Protein AF-A0A7Y5FP49-F1 (afdb_monomer)

Solvent-accessible surface area (backbone atoms only — not comparable to full-atom values): 16362 Å² total; per-residue (Å²): 106,71,67,55,53,49,50,52,46,54,56,52,54,76,75,42,74,72,62,66,66,75,66,52,62,40,54,29,42,50,53,21,33,50,24,49,75,72,71,44,61,53,47,77,60,59,35,96,74,67,43,74,39,62,73,29,69,24,38,32,63,70,40,46,72,26,66,79,73,58,36,48,57,50,41,34,54,51,34,54,50,52,50,43,55,53,34,30,76,75,59,32,65,72,53,25,52,51,50,50,52,58,52,64,66,32,69,66,45,45,50,33,62,75,64,36,39,55,58,62,28,51,34,44,48,34,52,50,26,47,50,52,36,65,70,44,55,88,87,54,55,68,68,60,54,51,51,31,25,50,51,29,10,30,40,39,26,23,42,80,74,45,54,60,69,48,50,60,52,65,70,34,50,94,65,49,60,90,31,43,66,47,55,50,50,12,50,52,49,19,50,51,55,52,47,52,55,31,72,73,39,63,87,55,38,41,73,59,57,47,46,64,55,61,70,36,90,72,31,62,58,57,52,51,40,51,49,49,40,50,51,50,51,62,74,49,51,88,62,72,44,77,53,49,52,30,47,49,55,29,51,41,45,55,49,47,52,50,51,54,42,52,50,40,58,73,72,34,71,91,85,63,75,61,78,69,75,66,74,66,62,54,58,37,49,58,48,36,61,48,34,59,51,53,54,58,51,58,70,73,76,110

pLDDT: mean 76.1, std 17.28, range [36.16, 98.06]

Mean predicted aligned error: 9.55 Å

Structure (mmCIF, N/CA/C/O backbone):
data_AF-A0A7Y5FP49-F1
#
_entry.id   AF-A0A7Y5FP49-F1
#
loop_
_atom_site.group_PDB
_atom_site.id
_atom_site.type_symbol
_atom_site.label_atom_id
_atom_site.label_alt_id
_atom_site.label_comp_id
_atom_site.label_asym_id
_atom_site.label_entity_id
_atom_site.label_seq_id
_atom_site.pdbx_PDB_ins_code
_atom_site.Cartn_x
_atom_site.Cartn_y
_atom_site.Cartn_z
_atom_site.occupancy
_atom_site.B_iso_or_equiv
_atom_site.auth_seq_id
_atom_site.auth_comp_id
_atom_site.auth_asym_id
_atom_site.auth_atom_id
_atom_site.pdbx_PDB_model_num
ATOM 1 N N . MET A 1 1 ? 0.197 29.917 -2.216 1.00 37.66 1 MET A N 1
ATOM 2 C CA . MET A 1 1 ? 0.668 28.538 -1.951 1.00 37.66 1 MET A CA 1
ATOM 3 C C . MET A 1 1 ? 0.545 27.649 -3.188 1.00 37.66 1 MET A C 1
ATOM 5 O O . MET A 1 1 ? 1.578 27.241 -3.687 1.00 37.66 1 MET A O 1
ATOM 9 N N . PHE A 1 2 ? -0.650 27.443 -3.761 1.00 36.16 2 PHE A N 1
ATOM 10 C CA . PHE A 1 2 ? -0.842 26.670 -5.008 1.00 36.16 2 PHE A CA 1
ATOM 11 C C . PHE A 1 2 ? 0.040 27.144 -6.182 1.00 36.16 2 PHE A C 1
ATOM 13 O O . PHE A 1 2 ? 0.713 26.336 -6.800 1.00 36.16 2 PHE A O 1
ATOM 20 N N . LEU A 1 3 ? 0.140 28.460 -6.410 1.00 39.19 3 LEU A N 1
ATOM 21 C CA . LEU A 1 3 ? 1.022 29.042 -7.439 1.00 39.19 3 LEU A CA 1
ATOM 22 C C . LEU A 1 3 ? 2.520 28.828 -7.177 1.00 39.19 3 LEU A C 1
ATOM 24 O O . LEU A 1 3 ? 3.284 28.720 -8.125 1.00 39.19 3 LEU A O 1
ATOM 28 N N . ILE A 1 4 ? 2.938 28.742 -5.910 1.00 45.25 4 ILE A N 1
ATOM 29 C CA . ILE A 1 4 ? 4.338 28.467 -5.547 1.00 45.25 4 ILE A CA 1
ATOM 30 C C . ILE A 1 4 ? 4.650 27.000 -5.845 1.00 45.25 4 ILE A C 1
ATOM 32 O O . ILE A 1 4 ? 5.676 26.711 -6.436 1.00 45.25 4 ILE A O 1
ATOM 36 N N . LEU A 1 5 ? 3.729 26.090 -5.521 1.00 43.94 5 LEU A N 1
ATOM 37 C CA . LEU A 1 5 ? 3.870 24.659 -5.801 1.00 43.94 5 LEU A CA 1
ATOM 38 C C . LEU A 1 5 ? 3.825 24.372 -7.310 1.00 43.94 5 LEU A C 1
ATOM 40 O O . LEU A 1 5 ? 4.630 23.586 -7.797 1.00 43.94 5 LEU A O 1
ATOM 44 N N . LEU A 1 6 ? 2.959 25.069 -8.057 1.00 44.12 6 LEU A N 1
ATOM 45 C CA . LEU A 1 6 ? 2.946 25.032 -9.522 1.00 44.12 6 LEU A CA 1
ATOM 46 C C . LEU A 1 6 ? 4.254 25.574 -10.110 1.00 44.12 6 LEU A C 1
ATOM 48 O O . LEU A 1 6 ? 4.820 24.950 -10.997 1.00 44.12 6 LEU A O 1
ATOM 52 N N . ALA A 1 7 ? 4.754 26.712 -9.618 1.00 48.31 7 ALA A N 1
ATOM 53 C CA . ALA A 1 7 ? 6.005 27.298 -10.096 1.00 48.31 7 ALA A CA 1
ATOM 54 C C . ALA A 1 7 ? 7.217 26.408 -9.777 1.00 48.31 7 ALA A C 1
ATOM 56 O O . ALA A 1 7 ? 8.089 26.246 -10.625 1.00 48.31 7 ALA A O 1
ATOM 57 N N . SER A 1 8 ? 7.247 25.772 -8.601 1.00 51.47 8 SER A N 1
ATOM 58 C CA . SER A 1 8 ? 8.257 24.768 -8.252 1.00 51.47 8 SER A CA 1
ATOM 59 C C . SER A 1 8 ? 8.174 23.538 -9.157 1.00 51.47 8 SER A C 1
ATOM 61 O O . SER A 1 8 ? 9.206 23.026 -9.571 1.00 51.47 8 SER A O 1
ATOM 63 N N . TYR A 1 9 ? 6.966 23.093 -9.511 1.00 51.06 9 TYR A N 1
ATOM 64 C CA . TYR A 1 9 ? 6.743 21.961 -10.412 1.00 51.06 9 TYR A CA 1
ATOM 65 C C . TYR A 1 9 ? 7.142 22.262 -11.867 1.00 51.06 9 TYR A C 1
ATOM 67 O O . TYR A 1 9 ? 7.874 21.491 -12.480 1.00 51.06 9 TYR A O 1
ATOM 75 N N . PHE A 1 10 ? 6.717 23.400 -12.423 1.00 53.84 10 PHE A N 1
ATOM 76 C CA . PHE A 1 10 ? 7.104 23.804 -13.778 1.00 53.84 10 PHE A CA 1
ATOM 77 C C . PHE A 1 10 ? 8.599 24.131 -13.873 1.00 53.84 10 PHE A C 1
ATOM 79 O O . PHE A 1 10 ? 9.236 23.774 -14.863 1.00 53.84 10 PHE A O 1
ATOM 86 N N . GLY A 1 11 ? 9.180 24.720 -12.821 1.00 57.97 11 GLY A N 1
ATOM 87 C CA . GLY A 1 11 ? 10.630 24.854 -12.680 1.00 57.97 11 GLY A CA 1
ATOM 88 C C . GLY A 1 11 ? 11.334 23.496 -12.738 1.00 57.97 11 GLY A C 1
ATOM 89 O O . GLY A 1 11 ? 12.266 23.332 -13.518 1.00 57.97 11 GLY A O 1
ATOM 90 N N . PHE A 1 12 ? 10.821 22.505 -12.001 1.00 50.72 12 PHE A N 1
ATOM 91 C CA . PHE A 1 12 ? 11.358 21.142 -11.946 1.00 50.72 12 PHE A CA 1
ATOM 92 C C . PHE A 1 12 ? 11.291 20.410 -13.300 1.00 50.72 12 PHE A C 1
ATOM 94 O O . PHE A 1 12 ? 12.304 19.898 -13.768 1.00 50.72 12 PHE A O 1
ATOM 101 N N . ASN A 1 13 ? 10.138 20.408 -13.978 1.00 48.50 13 ASN A N 1
ATOM 102 C CA . ASN A 1 13 ? 9.983 19.695 -15.254 1.00 48.50 13 ASN A CA 1
ATOM 103 C C . ASN A 1 13 ? 10.745 20.338 -16.417 1.00 48.50 13 ASN A C 1
ATOM 105 O O . ASN A 1 13 ? 11.225 19.631 -17.299 1.00 48.50 13 ASN A O 1
ATOM 109 N N . SER A 1 14 ? 10.878 21.667 -16.429 1.00 51.22 14 SER A N 1
ATOM 110 C CA . SER A 1 14 ? 11.610 22.361 -17.497 1.00 51.22 14 SER A CA 1
ATOM 111 C C . SER A 1 14 ? 13.113 22.059 -17.498 1.00 51.22 14 SER A C 1
ATOM 113 O O . SER A 1 14 ? 13.764 22.207 -18.530 1.00 51.22 14 SER A O 1
ATOM 115 N N . GLN A 1 15 ? 13.657 21.611 -16.362 1.00 50.91 15 GLN A N 1
ATOM 116 C CA . GLN A 1 15 ? 15.084 21.349 -16.200 1.00 50.91 15 GLN A CA 1
ATOM 117 C C . GLN A 1 15 ? 15.476 19.883 -16.450 1.00 50.91 15 GLN A C 1
ATOM 119 O O . GLN A 1 15 ? 16.647 19.630 -16.717 1.00 50.91 15 GLN A O 1
ATOM 124 N N . PHE A 1 16 ? 14.539 18.919 -16.422 1.00 50.41 16 PHE A N 1
ATOM 125 C CA . PHE A 1 16 ? 14.888 17.486 -16.467 1.00 50.41 16 PHE A CA 1
ATOM 126 C C . PHE A 1 16 ? 13.969 16.607 -17.341 1.00 50.41 16 PHE A C 1
ATOM 128 O O . PHE A 1 16 ? 13.363 15.657 -16.841 1.00 50.41 16 PHE A O 1
ATOM 135 N N . PRO A 1 17 ? 13.920 16.832 -18.667 1.00 51.16 17 PRO A N 1
ATOM 136 C CA . PRO A 1 17 ? 13.149 16.000 -19.601 1.00 51.16 17 PRO A CA 1
ATOM 137 C C . PRO A 1 17 ? 13.631 14.536 -19.693 1.00 51.16 17 PRO A C 1
ATOM 139 O O . PRO A 1 17 ? 12.894 13.667 -20.145 1.00 51.16 17 PRO A O 1
ATOM 142 N N . GLU A 1 18 ? 14.851 14.213 -19.247 1.00 49.62 18 GLU A N 1
ATOM 143 C CA . GLU A 1 18 ? 15.336 12.821 -19.187 1.00 49.62 18 GLU A CA 1
ATOM 144 C C . GLU A 1 18 ? 14.793 12.026 -17.990 1.00 49.62 18 GLU A C 1
ATOM 146 O O . GLU A 1 18 ? 14.827 10.794 -17.999 1.00 49.62 18 GLU A O 1
ATOM 151 N N . TYR A 1 19 ? 14.282 12.710 -16.961 1.00 52.81 19 TYR A N 1
ATOM 152 C CA . TYR A 1 19 ? 13.696 12.074 -15.778 1.00 52.81 19 TYR A CA 1
ATOM 153 C C . TYR A 1 19 ? 12.365 11.375 -16.106 1.00 52.81 19 TYR A C 1
ATOM 155 O O . TYR A 1 19 ? 12.022 10.368 -15.488 1.00 52.81 19 TYR A O 1
ATOM 163 N N . ASP A 1 20 ? 11.690 11.873 -17.145 1.00 52.88 20 ASP A N 1
ATOM 164 C CA . ASP A 1 20 ? 10.472 11.349 -17.772 1.00 52.88 20 ASP A CA 1
ATOM 165 C C . ASP A 1 20 ? 10.656 9.897 -18.266 1.00 52.88 20 ASP A C 1
ATOM 167 O O . ASP A 1 20 ? 9.792 9.044 -18.105 1.00 52.88 20 ASP A O 1
ATOM 171 N N . LYS A 1 21 ? 11.854 9.550 -18.763 1.00 49.78 21 LYS A N 1
ATOM 172 C CA . LYS A 1 21 ? 12.149 8.228 -19.350 1.00 49.78 21 LYS A CA 1
ATOM 173 C C . LYS A 1 21 ? 12.436 7.110 -18.340 1.00 49.78 21 LYS A C 1
ATOM 175 O O . LYS A 1 21 ? 12.682 5.981 -18.751 1.00 49.78 21 LYS A O 1
ATOM 180 N N . LYS A 1 22 ? 12.483 7.405 -17.036 1.00 60.03 22 LYS A N 1
ATOM 181 C CA . LYS A 1 22 ? 12.856 6.432 -15.984 1.00 60.03 22 LYS A CA 1
ATOM 182 C C . LYS A 1 22 ? 11.702 6.050 -15.058 1.00 60.03 22 LYS A C 1
ATOM 184 O O . LYS A 1 22 ? 11.932 5.348 -14.075 1.00 60.03 22 LYS A O 1
ATOM 189 N N . VAL A 1 23 ? 10.494 6.545 -15.315 1.00 67.00 23 VAL A N 1
ATOM 190 C CA . VAL A 1 23 ? 9.310 6.237 -14.509 1.00 67.00 23 VAL A CA 1
ATOM 191 C C . VAL A 1 23 ? 8.397 5.335 -15.316 1.00 67.00 23 VAL A C 1
ATOM 193 O O . VAL A 1 23 ? 7.686 5.803 -16.184 1.00 67.00 23 VAL A O 1
ATOM 196 N N . ASP A 1 24 ? 8.430 4.051 -15.007 1.00 82.12 24 ASP A N 1
ATOM 197 C CA . ASP A 1 24 ? 7.729 2.983 -15.728 1.00 82.12 24 ASP A CA 1
ATOM 198 C C . ASP A 1 24 ? 7.018 2.041 -14.744 1.00 82.12 24 ASP A C 1
ATOM 200 O O . ASP A 1 24 ? 6.968 0.822 -14.904 1.00 82.12 24 ASP A O 1
ATOM 204 N N . ARG A 1 25 ? 6.533 2.602 -13.632 1.00 86.50 25 ARG A N 1
ATOM 205 C CA . ARG A 1 25 ? 5.947 1.814 -12.534 1.00 86.50 25 ARG A CA 1
ATOM 206 C C . ARG A 1 25 ? 4.545 1.320 -12.863 1.00 86.50 25 ARG A C 1
ATOM 208 O O . ARG A 1 25 ? 4.174 0.238 -12.415 1.00 86.50 25 ARG A O 1
ATOM 215 N N . ASP A 1 26 ? 3.793 2.123 -13.596 1.00 91.19 26 ASP A N 1
ATOM 216 C CA . ASP A 1 26 ? 2.532 1.756 -14.224 1.00 91.19 26 ASP A CA 1
ATOM 217 C C . ASP A 1 26 ? 2.730 0.615 -15.217 1.00 91.19 26 ASP A C 1
ATOM 219 O O . ASP A 1 26 ? 2.129 -0.447 -15.048 1.00 91.19 26 ASP A O 1
ATOM 223 N N . GLU A 1 27 ? 3.673 0.772 -16.146 1.00 93.00 27 GLU A N 1
ATOM 224 C CA . GLU A 1 27 ? 4.036 -0.270 -17.101 1.00 93.00 27 GLU A CA 1
ATOM 225 C C . GLU A 1 27 ? 4.470 -1.551 -16.374 1.00 93.00 27 GLU A C 1
ATOM 227 O O . GLU A 1 27 ? 4.051 -2.651 -16.731 1.00 93.00 27 GLU A O 1
ATOM 232 N N . ALA A 1 28 ? 5.257 -1.435 -15.300 1.00 93.44 28 ALA A N 1
ATOM 233 C CA . ALA A 1 28 ? 5.677 -2.593 -14.524 1.00 93.44 28 ALA A CA 1
ATOM 234 C C . ALA A 1 28 ? 4.487 -3.375 -13.937 1.00 93.44 28 ALA A C 1
ATOM 236 O O . ALA A 1 28 ? 4.520 -4.607 -13.902 1.00 93.44 28 ALA A O 1
ATOM 237 N N . LEU A 1 29 ? 3.431 -2.695 -13.479 1.00 95.62 29 LEU A N 1
ATOM 238 C CA . LEU A 1 29 ? 2.212 -3.357 -13.007 1.00 95.62 29 LEU A CA 1
ATOM 239 C C . LEU A 1 29 ? 1.444 -4.021 -14.152 1.00 95.62 29 LEU A C 1
ATOM 241 O O . LEU A 1 29 ? 0.967 -5.144 -13.979 1.00 95.62 29 LEU A O 1
ATOM 245 N N . GLU A 1 30 ? 1.362 -3.373 -15.311 1.00 96.69 30 GLU A N 1
ATOM 246 C CA . GLU A 1 30 ? 0.700 -3.915 -16.501 1.00 96.69 30 GLU A CA 1
ATOM 247 C C . GLU A 1 30 ? 1.395 -5.163 -17.040 1.00 96.69 30 GLU A C 1
ATOM 249 O O . GLU A 1 30 ? 0.736 -6.181 -17.257 1.00 96.69 30 GLU A O 1
ATOM 254 N N . ILE A 1 31 ? 2.721 -5.124 -17.175 1.00 96.56 31 ILE A N 1
ATOM 255 C CA . ILE A 1 31 ? 3.536 -6.277 -17.570 1.00 96.56 31 ILE A CA 1
ATOM 256 C C . ILE A 1 31 ? 3.350 -7.420 -16.568 1.00 96.56 31 ILE A C 1
ATOM 258 O O . ILE A 1 31 ? 3.058 -8.550 -16.958 1.00 96.56 31 ILE A O 1
ATOM 262 N N . SER A 1 32 ? 3.453 -7.132 -15.266 1.00 96.12 32 SER A N 1
ATOM 263 C CA . SER A 1 32 ? 3.306 -8.153 -14.218 1.00 96.12 32 SER A CA 1
ATOM 264 C C . SER A 1 32 ? 1.927 -8.803 -14.222 1.00 96.12 32 SER A C 1
ATOM 266 O O . SER A 1 32 ? 1.810 -10.019 -14.063 1.00 96.12 32 SER A O 1
ATOM 268 N N . ALA A 1 33 ? 0.874 -7.998 -14.381 1.00 97.88 33 ALA A N 1
ATOM 269 C CA . ALA A 1 33 ? -0.497 -8.480 -14.452 1.00 97.88 33 ALA A CA 1
ATOM 270 C C . ALA A 1 33 ? -0.727 -9.300 -15.725 1.00 97.88 33 ALA A C 1
ATOM 272 O O . ALA A 1 33 ? -1.327 -10.371 -15.655 1.00 97.88 33 ALA A O 1
ATOM 273 N N . GLY A 1 34 ? -0.195 -8.849 -16.864 1.00 98.06 34 GLY A N 1
ATOM 274 C CA . GLY A 1 34 ? -0.218 -9.591 -18.121 1.00 98.06 34 GLY A CA 1
ATOM 275 C C . GLY A 1 34 ? 0.459 -10.958 -18.000 1.00 98.06 34 GLY A C 1
ATOM 276 O O . GLY A 1 34 ? -0.137 -11.965 -18.380 1.00 98.06 34 GLY A O 1
ATOM 277 N N . ASN A 1 35 ? 1.651 -11.008 -17.400 1.00 97.25 35 ASN A N 1
ATOM 278 C CA . ASN A 1 35 ? 2.362 -12.254 -17.104 1.00 97.25 35 ASN A CA 1
ATOM 279 C C . ASN A 1 35 ? 1.522 -13.177 -16.214 1.00 97.25 35 ASN A C 1
ATOM 281 O O . ASN A 1 35 ? 1.301 -14.337 -16.559 1.00 97.25 35 ASN A O 1
ATOM 285 N N . LEU A 1 36 ? 0.970 -12.647 -15.117 1.00 96.94 36 LEU A N 1
ATOM 286 C CA . LEU A 1 36 ? 0.124 -13.418 -14.206 1.00 96.94 36 LEU A CA 1
ATOM 287 C C . LEU A 1 36 ? -1.091 -14.033 -14.921 1.00 96.94 36 LEU A C 1
ATOM 289 O O . LEU A 1 36 ? -1.419 -15.194 -14.686 1.00 96.94 36 LEU A O 1
ATOM 293 N N . LEU A 1 37 ? -1.745 -13.276 -15.807 1.00 98.00 37 LEU A N 1
ATOM 294 C CA . LEU A 1 37 ? -2.908 -13.732 -16.577 1.00 98.00 37 LEU A CA 1
ATOM 295 C C . LEU A 1 37 ? -2.559 -14.792 -17.630 1.00 98.00 37 LEU A C 1
ATOM 297 O O . LEU A 1 37 ? -3.399 -15.636 -17.938 1.00 98.00 37 LEU A O 1
ATOM 301 N N . ARG A 1 38 ? -1.334 -14.773 -18.166 1.00 97.94 38 ARG A N 1
ATOM 302 C CA . ARG A 1 38 ? -0.817 -15.812 -19.071 1.00 97.94 38 ARG A CA 1
ATOM 303 C C . ARG A 1 38 ? -0.335 -17.069 -18.343 1.00 97.94 38 ARG A C 1
ATOM 305 O O . ARG A 1 38 ? -0.105 -18.088 -18.988 1.00 97.94 38 ARG A O 1
ATOM 312 N N . GLY A 1 39 ? -0.224 -17.019 -17.014 1.00 95.81 39 GLY A N 1
ATOM 313 C CA . GLY A 1 39 ? 0.392 -18.078 -16.214 1.00 95.81 39 GLY A CA 1
ATOM 314 C C . GLY A 1 39 ? 1.924 -18.041 -16.234 1.00 95.81 39 GLY A C 1
ATOM 315 O O . GLY A 1 39 ? 2.558 -18.996 -15.788 1.00 95.81 39 GLY A O 1
ATOM 316 N N . ASP A 1 40 ? 2.506 -16.947 -16.727 1.00 96.00 40 ASP A N 1
ATOM 317 C CA . ASP A 1 40 ? 3.941 -16.694 -16.710 1.00 96.00 40 ASP A CA 1
ATOM 318 C C . ASP A 1 40 ? 4.377 -16.152 -15.339 1.00 96.00 40 ASP A C 1
ATOM 320 O O . ASP A 1 40 ? 3.577 -15.672 -14.526 1.00 96.00 40 ASP A O 1
ATOM 324 N N . PHE A 1 41 ? 5.683 -16.192 -15.069 1.00 94.75 41 PHE A N 1
ATOM 325 C CA . PHE A 1 41 ? 6.226 -15.587 -13.858 1.00 94.75 41 PHE A CA 1
ATOM 326 C C . PHE A 1 41 ? 6.066 -14.064 -13.898 1.00 94.75 41 PHE A C 1
ATOM 328 O O . PHE A 1 41 ? 6.444 -13.419 -14.873 1.00 94.75 41 PHE A O 1
ATOM 335 N N . ILE A 1 42 ? 5.563 -13.463 -12.816 1.00 94.88 42 ILE A N 1
ATOM 336 C CA . ILE A 1 42 ? 5.231 -12.026 -12.790 1.00 94.88 42 ILE A CA 1
ATOM 337 C C . ILE A 1 42 ? 6.439 -11.105 -13.041 1.00 94.88 42 ILE A C 1
ATOM 339 O O . ILE A 1 42 ? 6.252 -9.975 -13.476 1.00 94.88 42 ILE A O 1
ATOM 343 N N . TYR A 1 43 ? 7.664 -11.598 -12.830 1.00 93.19 43 TYR A N 1
ATOM 344 C CA . TYR A 1 43 ? 8.918 -10.868 -13.062 1.00 93.19 43 TYR A CA 1
ATOM 345 C C . TYR A 1 43 ? 9.669 -11.320 -14.332 1.00 93.19 43 TYR A C 1
ATOM 347 O O . TYR A 1 43 ? 10.859 -11.050 -14.454 1.00 93.19 43 TYR A O 1
ATOM 355 N N . ALA A 1 44 ? 9.017 -12.037 -15.256 1.00 92.19 44 ALA A N 1
ATOM 356 C CA . ALA A 1 44 ? 9.674 -12.613 -16.438 1.00 92.19 44 ALA A CA 1
ATOM 357 C C . ALA A 1 44 ? 10.182 -11.571 -17.452 1.00 92.19 44 ALA A C 1
ATOM 359 O O . ALA A 1 44 ? 11.108 -11.841 -18.216 1.00 92.19 44 ALA A O 1
ATOM 360 N N . GLU A 1 45 ? 9.575 -10.388 -17.472 1.00 92.75 45 GLU A N 1
ATOM 361 C CA . GLU A 1 45 ? 9.852 -9.334 -18.445 1.00 92.75 45 GLU A CA 1
ATOM 362 C C . GLU A 1 45 ? 10.434 -8.086 -17.764 1.00 92.75 45 GLU A C 1
ATOM 364 O O . GLU A 1 45 ? 10.469 -7.969 -16.538 1.00 92.75 45 GLU A O 1
ATOM 369 N N . LYS A 1 46 ? 10.914 -7.146 -18.578 1.00 90.88 46 LYS A N 1
ATOM 370 C CA . LYS A 1 46 ? 11.377 -5.822 -18.149 1.00 90.88 46 LYS A CA 1
ATOM 371 C C . LYS A 1 46 ? 10.502 -4.759 -18.795 1.00 90.88 46 LYS A C 1
ATOM 373 O O . LYS A 1 46 ? 9.906 -5.004 -19.838 1.00 90.88 46 LYS A O 1
ATOM 378 N N . THR A 1 47 ? 10.473 -3.584 -18.191 1.00 91.19 47 THR A N 1
ATOM 379 C CA . THR A 1 47 ? 9.804 -2.408 -18.755 1.00 91.19 47 THR A CA 1
ATOM 380 C C . THR A 1 47 ? 10.488 -1.933 -20.041 1.00 91.19 47 THR A C 1
ATOM 382 O O . THR A 1 47 ? 11.617 -2.337 -20.347 1.00 91.19 47 THR A O 1
ATOM 385 N N . GLN A 1 48 ? 9.856 -1.017 -20.778 1.00 88.00 48 GLN A N 1
ATOM 386 C CA . GLN A 1 48 ? 10.439 -0.398 -21.974 1.00 88.00 48 GLN A CA 1
ATOM 387 C C . GLN A 1 48 ? 11.756 0.328 -21.693 1.00 88.00 48 GLN A C 1
ATOM 389 O O . GLN A 1 48 ? 12.651 0.340 -22.540 1.00 88.00 48 GLN A O 1
ATOM 394 N N . ALA A 1 49 ? 11.916 0.893 -20.494 1.00 83.81 49 ALA A N 1
ATOM 395 C CA . ALA A 1 49 ? 13.170 1.516 -20.073 1.00 83.81 49 ALA A CA 1
ATOM 396 C C . ALA A 1 49 ? 14.252 0.491 -19.672 1.00 83.81 49 ALA A C 1
ATOM 398 O O . ALA A 1 49 ? 15.349 0.870 -19.257 1.00 83.81 49 ALA A O 1
ATOM 399 N N . GLY A 1 50 ? 13.964 -0.810 -19.785 1.00 85.62 50 GLY A N 1
ATOM 400 C CA . GLY A 1 50 ? 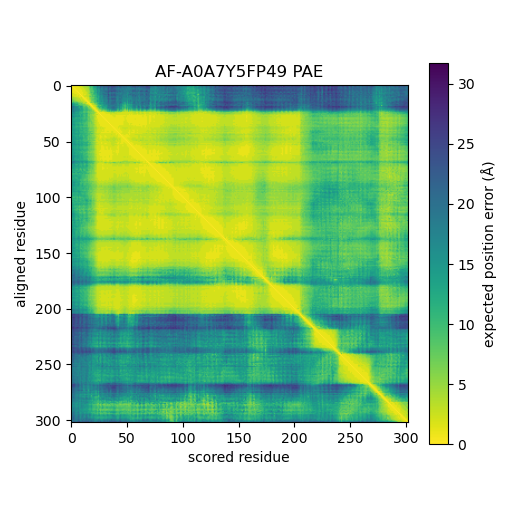14.851 -1.898 -19.385 1.00 85.62 50 GLY A CA 1
ATOM 401 C C . GLY A 1 50 ? 14.951 -2.073 -17.871 1.00 85.62 50 GLY A C 1
ATOM 402 O O . GLY A 1 50 ? 15.844 -2.790 -17.402 1.00 85.62 50 GLY A O 1
ATOM 403 N N . ASN A 1 51 ? 14.062 -1.434 -17.103 1.00 83.94 51 ASN A N 1
ATOM 404 C CA . ASN A 1 51 ? 14.050 -1.564 -15.658 1.00 83.94 51 ASN A CA 1
ATOM 405 C C . ASN A 1 51 ? 13.405 -2.890 -15.244 1.00 83.94 51 ASN A C 1
ATOM 407 O O . ASN A 1 51 ? 12.507 -3.417 -15.910 1.00 83.94 51 ASN A O 1
ATOM 411 N N . PRO A 1 52 ? 13.866 -3.455 -14.123 1.00 85.88 52 PRO A N 1
ATOM 412 C CA . PRO A 1 52 ? 13.224 -4.614 -13.545 1.00 85.88 52 PRO A CA 1
ATOM 413 C C . PRO A 1 52 ? 11.845 -4.284 -12.981 1.00 85.88 52 PRO A C 1
ATOM 415 O O . PRO A 1 52 ? 11.599 -3.198 -12.456 1.00 85.88 52 PRO A O 1
ATOM 418 N N . ILE A 1 53 ? 10.980 -5.290 -12.982 1.00 90.06 53 ILE A N 1
ATOM 419 C CA . ILE A 1 53 ? 9.701 -5.247 -12.286 1.00 90.06 53 ILE A CA 1
ATOM 420 C C . ILE A 1 53 ? 9.952 -5.250 -10.769 1.00 90.06 53 ILE A C 1
ATOM 422 O O . ILE A 1 53 ? 10.543 -6.174 -10.212 1.00 90.06 53 ILE A O 1
ATOM 426 N N . THR A 1 54 ? 9.506 -4.192 -10.090 1.00 87.12 54 THR A N 1
ATOM 427 C CA . THR A 1 54 ? 9.696 -3.988 -8.639 1.00 87.12 54 THR A CA 1
ATOM 428 C C . THR A 1 54 ? 8.456 -4.161 -7.749 1.00 87.12 54 THR A C 1
ATOM 430 O O . THR A 1 54 ? 8.652 -4.366 -6.545 1.00 87.12 54 THR A O 1
ATOM 433 N N . PRO A 1 55 ? 7.197 -4.052 -8.230 1.00 92.00 55 PRO A N 1
ATOM 434 C CA . PRO A 1 55 ? 6.033 -4.318 -7.388 1.00 92.00 55 PRO A CA 1
ATOM 435 C C . PRO A 1 55 ? 6.051 -5.741 -6.808 1.00 92.00 55 PRO A C 1
ATOM 437 O O . PRO A 1 55 ? 6.407 -6.707 -7.483 1.00 92.00 55 PRO A O 1
ATOM 440 N N . LEU A 1 56 ? 5.678 -5.884 -5.536 1.00 93.81 56 LEU A N 1
ATOM 441 C CA . LEU A 1 56 ? 5.514 -7.205 -4.924 1.00 93.81 56 LEU A CA 1
ATOM 442 C C . LEU A 1 56 ? 4.178 -7.846 -5.363 1.00 93.81 56 LEU A C 1
ATOM 444 O O . LEU A 1 56 ? 3.290 -7.125 -5.833 1.00 93.81 56 LEU A O 1
ATOM 448 N N . PRO A 1 57 ? 3.994 -9.175 -5.203 1.00 96.19 57 PRO A N 1
ATOM 449 C CA . PRO A 1 57 ? 2.845 -9.890 -5.770 1.00 96.19 57 PRO A CA 1
ATOM 450 C C . PRO A 1 57 ? 1.480 -9.322 -5.362 1.00 96.19 57 PRO A C 1
ATOM 452 O O . PRO A 1 57 ? 0.538 -9.333 -6.149 1.00 96.19 57 PRO A O 1
ATOM 455 N N . GLY A 1 58 ? 1.366 -8.778 -4.150 1.00 96.81 58 GLY A N 1
ATOM 456 C CA . GLY A 1 58 ? 0.135 -8.160 -3.674 1.00 96.81 58 GLY A CA 1
ATOM 457 C C . GLY A 1 58 ? -0.287 -6.934 -4.477 1.00 96.81 58 GLY A C 1
ATOM 458 O O . GLY A 1 58 ? -1.479 -6.766 -4.716 1.00 96.81 58 GLY A O 1
ATOM 459 N N . ALA A 1 59 ? 0.664 -6.122 -4.954 1.00 96.62 59 ALA A N 1
ATOM 460 C CA . ALA A 1 59 ? 0.364 -4.978 -5.818 1.00 96.62 59 ALA A CA 1
ATOM 461 C C . ALA A 1 59 ? -0.251 -5.451 -7.138 1.00 96.62 59 ALA A C 1
ATOM 463 O O . ALA A 1 59 ? -1.271 -4.927 -7.571 1.00 96.62 59 ALA A O 1
ATOM 464 N N . VAL A 1 60 ? 0.343 -6.491 -7.732 1.00 97.31 60 VAL A N 1
ATOM 465 C CA . VAL A 1 60 ? -0.103 -7.080 -9.001 1.00 97.31 60 VAL A CA 1
ATOM 466 C C . VAL A 1 60 ? -1.522 -7.631 -8.864 1.00 97.31 60 VAL A C 1
ATOM 468 O O . VAL A 1 60 ? -2.381 -7.333 -9.686 1.00 97.31 60 VAL A O 1
ATOM 471 N N . ILE A 1 61 ? -1.801 -8.372 -7.785 1.00 97.81 61 ILE A N 1
ATOM 472 C CA . ILE A 1 61 ? -3.130 -8.946 -7.528 1.00 97.81 61 ILE A CA 1
ATOM 473 C C . ILE A 1 61 ? -4.179 -7.850 -7.293 1.00 97.81 61 ILE A C 1
ATOM 475 O O . ILE A 1 61 ? -5.284 -7.946 -7.823 1.00 97.81 61 ILE A O 1
ATOM 479 N N . ILE A 1 62 ? -3.852 -6.805 -6.524 1.00 97.94 62 ILE A N 1
ATOM 480 C CA . ILE A 1 62 ? -4.752 -5.658 -6.305 1.00 97.94 62 ILE A CA 1
ATOM 481 C C . ILE A 1 62 ? -5.000 -4.896 -7.614 1.00 97.94 62 ILE A C 1
ATOM 483 O O . ILE A 1 62 ? -6.100 -4.386 -7.827 1.00 97.94 62 ILE A O 1
ATOM 487 N N . PHE A 1 63 ? -4.000 -4.842 -8.494 1.00 98.06 63 PHE A N 1
ATOM 488 C CA . PHE A 1 63 ? -4.069 -4.162 -9.779 1.00 98.06 63 PHE A CA 1
ATOM 489 C C . PHE A 1 63 ? -4.877 -4.921 -10.845 1.00 98.06 63 PHE A C 1
ATOM 491 O O . PHE A 1 63 ? -5.454 -4.283 -11.721 1.00 98.06 63 PHE A O 1
ATOM 498 N N . LEU A 1 64 ? -4.993 -6.254 -10.762 1.00 97.88 64 LEU A N 1
ATOM 499 C CA . LEU A 1 64 ? -5.713 -7.087 -11.742 1.00 97.88 64 LEU A CA 1
ATOM 500 C C . LEU A 1 64 ? -7.084 -6.552 -12.203 1.00 97.88 64 LEU A C 1
ATOM 502 O O . LEU A 1 64 ? -7.313 -6.529 -13.410 1.00 97.88 64 LEU A O 1
ATOM 506 N N . PRO A 1 65 ? -8.019 -6.123 -11.331 1.00 97.44 65 PRO A N 1
ATOM 507 C CA . PRO A 1 65 ? -9.281 -5.553 -11.806 1.00 97.44 65 PRO A CA 1
ATOM 508 C C . PRO A 1 65 ? -9.081 -4.284 -12.647 1.00 97.44 65 PRO A C 1
ATOM 510 O O . PRO A 1 65 ? -9.820 -4.063 -13.602 1.00 97.44 65 PRO A O 1
ATOM 513 N N . PHE A 1 66 ? -8.068 -3.478 -12.330 1.00 97.50 66 PHE A N 1
ATOM 514 C CA . PHE A 1 66 ? -7.784 -2.212 -13.003 1.00 97.50 66 PHE A CA 1
ATOM 515 C C . PHE A 1 66 ? -7.054 -2.389 -14.331 1.00 97.50 66 PHE A C 1
ATOM 517 O O . PHE A 1 66 ? -7.267 -1.586 -15.240 1.00 97.50 66 PHE A O 1
ATOM 524 N N . TYR A 1 67 ? -6.297 -3.478 -14.485 1.00 97.50 67 TYR A N 1
ATOM 525 C CA . TYR A 1 67 ? -5.712 -3.887 -15.763 1.00 97.50 67 TYR A CA 1
ATOM 526 C C . TYR A 1 67 ? -6.756 -3.917 -16.894 1.00 97.50 67 TYR A C 1
ATOM 528 O O . TYR A 1 67 ? -6.475 -3.506 -18.014 1.00 97.50 67 TYR A O 1
ATOM 536 N N . PHE A 1 68 ? -7.997 -4.321 -16.594 1.00 97.00 68 PHE A N 1
ATOM 537 C CA . PHE A 1 68 ? -9.078 -4.386 -17.584 1.00 97.00 68 PHE A CA 1
ATOM 538 C C . PHE A 1 68 ? -9.877 -3.087 -17.749 1.00 97.00 68 PHE A C 1
ATOM 540 O O . PHE A 1 68 ? -10.578 -2.933 -18.746 1.00 97.00 68 PHE A O 1
ATOM 547 N N . THR A 1 69 ? -9.838 -2.174 -16.774 1.00 94.38 69 THR A N 1
ATOM 548 C CA . THR A 1 69 ? -10.768 -1.029 -16.714 1.00 94.38 69 THR A CA 1
ATOM 549 C C . THR A 1 69 ? -10.120 0.330 -16.957 1.00 94.38 69 THR A C 1
ATOM 551 O O . THR A 1 69 ? -10.842 1.322 -17.011 1.00 94.38 69 THR A O 1
ATOM 554 N N . GLY A 1 70 ? -8.792 0.403 -17.078 1.00 88.94 70 GLY A N 1
ATOM 555 C CA . GLY A 1 70 ? -8.082 1.652 -17.387 1.00 88.94 70 GLY A CA 1
ATOM 556 C C . GLY A 1 70 ? -6.800 1.898 -16.591 1.00 88.94 70 GLY A C 1
ATOM 557 O O . GLY A 1 70 ? -6.460 3.051 -16.340 1.00 88.94 70 GLY A O 1
ATOM 558 N N . GLY A 1 71 ? -6.118 0.838 -16.157 1.00 94.12 71 GLY A N 1
ATOM 559 C CA . GLY A 1 71 ? -4.762 0.917 -15.625 1.00 94.12 71 GLY A CA 1
ATOM 560 C C . GLY A 1 71 ? -4.645 1.653 -14.289 1.00 94.12 71 GLY A C 1
ATOM 561 O O . GLY A 1 71 ? -5.568 1.679 -13.462 1.00 94.12 71 GLY A O 1
ATOM 562 N N . VAL A 1 72 ? -3.460 2.215 -14.037 1.00 93.44 72 VAL A N 1
ATOM 563 C CA . VAL A 1 72 ? -3.099 2.778 -12.725 1.00 93.44 72 VAL A CA 1
ATOM 564 C C . VAL A 1 72 ? -3.879 4.049 -12.407 1.00 93.44 72 VAL A C 1
ATOM 566 O O . VAL A 1 72 ? -4.242 4.267 -11.248 1.00 93.44 72 VAL A O 1
ATOM 569 N N . LEU A 1 73 ? -4.235 4.849 -13.413 1.00 91.19 73 LEU A N 1
ATOM 570 C CA . LEU A 1 73 ? -5.061 6.038 -13.217 1.00 91.19 73 LEU A CA 1
ATOM 571 C C . LEU A 1 73 ? -6.418 5.696 -12.580 1.00 91.19 73 LEU A C 1
ATOM 573 O O . LEU A 1 73 ? -6.824 6.322 -11.596 1.00 91.19 73 LEU A O 1
ATOM 577 N N . VAL A 1 74 ? -7.110 4.670 -13.092 1.00 95.25 74 VAL A N 1
ATOM 578 C CA . VAL A 1 74 ? -8.402 4.231 -12.534 1.00 95.25 74 VAL A CA 1
ATOM 579 C C . VAL A 1 74 ? -8.223 3.644 -11.132 1.00 95.25 74 VAL A C 1
ATOM 581 O O . VAL A 1 74 ? -9.046 3.913 -10.249 1.00 95.25 74 VAL A O 1
ATOM 584 N N . MET A 1 75 ? -7.129 2.916 -10.885 1.00 96.12 75 MET A N 1
ATOM 585 C CA . MET A 1 75 ? -6.776 2.423 -9.550 1.00 96.12 75 MET A CA 1
ATOM 586 C C . MET A 1 75 ? -6.605 3.577 -8.547 1.00 96.12 75 MET A C 1
ATOM 588 O O . MET A 1 75 ? -7.227 3.571 -7.480 1.00 96.12 75 MET A O 1
ATOM 592 N N . ASN A 1 76 ? -5.822 4.600 -8.898 1.00 93.81 76 ASN A N 1
ATOM 593 C CA . ASN A 1 76 ? -5.586 5.778 -8.062 1.00 93.81 76 ASN A CA 1
ATOM 594 C C . ASN A 1 76 ? -6.885 6.540 -7.766 1.00 93.81 76 ASN A C 1
ATOM 596 O O . ASN A 1 76 ? -7.166 6.834 -6.602 1.00 93.81 76 ASN A O 1
ATOM 600 N N . CYS A 1 77 ? -7.713 6.801 -8.784 1.00 94.38 77 CYS A N 1
ATOM 601 C CA . CYS A 1 77 ? -9.031 7.421 -8.616 1.00 94.38 77 CYS A CA 1
ATOM 602 C C . CYS A 1 77 ? -9.921 6.623 -7.652 1.00 94.38 77 CYS A C 1
ATOM 604 O O . CYS A 1 77 ? -10.554 7.196 -6.763 1.00 94.38 77 CYS A O 1
ATOM 606 N N . THR A 1 78 ? -9.945 5.298 -7.809 1.00 96.44 78 THR A N 1
ATOM 607 C CA . THR A 1 78 ? -10.775 4.403 -6.995 1.00 96.44 78 THR A CA 1
ATOM 608 C C . THR A 1 78 ? -10.367 4.462 -5.531 1.00 96.44 78 THR A C 1
ATOM 610 O O . THR A 1 78 ? -11.208 4.692 -4.660 1.00 96.44 78 THR A O 1
ATOM 613 N N . PHE A 1 79 ? -9.076 4.316 -5.235 1.00 95.81 79 PHE A N 1
ATOM 614 C CA . PHE A 1 79 ? -8.614 4.360 -3.853 1.00 95.81 79 PHE A CA 1
ATOM 615 C C . PHE A 1 79 ? -8.728 5.757 -3.242 1.00 95.81 79 PHE A C 1
ATOM 617 O O . PHE A 1 79 ? -9.116 5.867 -2.081 1.00 95.81 79 PHE A O 1
ATOM 624 N N . LEU A 1 80 ? -8.514 6.828 -4.010 1.00 93.31 80 LEU A N 1
ATOM 625 C CA . LEU A 1 80 ? -8.741 8.191 -3.527 1.00 93.31 80 LEU A CA 1
ATOM 626 C C . LEU A 1 80 ? -10.209 8.426 -3.138 1.00 93.31 80 LEU A C 1
ATOM 628 O O . LEU A 1 80 ? -10.485 9.013 -2.090 1.00 93.31 80 LEU A O 1
ATOM 632 N N . LEU A 1 81 ? -11.153 7.912 -3.931 1.00 94.25 81 LEU A N 1
ATOM 633 C CA . LEU A 1 81 ? -12.576 7.954 -3.601 1.00 94.25 81 LEU A CA 1
ATOM 634 C C . LEU A 1 81 ? -12.886 7.145 -2.334 1.00 94.25 81 LEU A C 1
ATOM 636 O O . LEU A 1 81 ? -13.598 7.629 -1.455 1.00 94.25 81 LEU A O 1
ATOM 640 N N . LEU A 1 82 ? -12.332 5.937 -2.197 1.00 95.19 82 LEU A N 1
ATOM 641 C CA . LEU A 1 82 ? -12.519 5.121 -0.993 1.00 95.19 82 LEU A CA 1
ATOM 642 C C . LEU A 1 82 ? -11.954 5.807 0.257 1.00 95.19 82 LEU A C 1
ATOM 644 O O . LEU A 1 82 ? -12.602 5.800 1.304 1.00 95.19 82 LEU A O 1
ATOM 648 N N . LEU A 1 83 ? -10.791 6.454 0.145 1.00 91.31 83 LEU A N 1
ATOM 649 C CA . LEU A 1 83 ? -10.212 7.261 1.218 1.00 91.31 83 LEU A CA 1
ATOM 650 C C . LEU A 1 83 ? -11.116 8.433 1.591 1.00 91.31 83 LEU A C 1
ATOM 652 O O . LEU A 1 83 ? -11.296 8.724 2.775 1.00 91.31 83 LEU A O 1
ATOM 656 N N . PHE A 1 84 ? -11.713 9.096 0.601 1.00 89.69 84 PHE A N 1
ATOM 657 C CA . PHE A 1 84 ? -12.673 10.158 0.856 1.00 89.69 84 PHE A CA 1
ATOM 658 C C . PHE A 1 84 ? -13.868 9.638 1.647 1.00 89.69 84 PHE A C 1
ATOM 660 O O . PHE A 1 84 ? -14.155 10.148 2.721 1.00 89.69 84 PHE A O 1
ATOM 667 N N . ILE A 1 85 ? -14.520 8.570 1.182 1.00 93.12 85 ILE A N 1
ATOM 668 C CA . ILE A 1 85 ? -15.676 7.977 1.869 1.00 93.12 85 ILE A CA 1
ATOM 669 C C . ILE A 1 85 ? -15.301 7.567 3.300 1.00 93.12 85 ILE A C 1
ATOM 671 O O . ILE A 1 85 ? -16.041 7.829 4.250 1.00 93.12 85 ILE A O 1
ATOM 675 N N . PHE A 1 86 ? -14.128 6.964 3.475 1.00 89.69 86 PHE A N 1
ATOM 676 C CA . PHE A 1 86 ? -13.626 6.568 4.784 1.00 89.69 86 PHE A CA 1
ATOM 677 C C . PHE A 1 86 ? -13.419 7.771 5.718 1.00 89.69 86 PHE A C 1
ATOM 679 O O . PHE A 1 86 ? -13.907 7.775 6.848 1.00 89.69 86 PHE A O 1
ATOM 686 N N . THR A 1 87 ? -12.764 8.831 5.237 1.00 86.06 87 THR A N 1
ATOM 687 C CA . THR A 1 87 ? -12.545 10.061 6.016 1.00 86.06 87 THR A CA 1
ATOM 688 C C . THR A 1 87 ? -13.845 10.814 6.301 1.00 86.06 87 THR A C 1
ATOM 690 O O . THR A 1 87 ? -14.005 11.333 7.406 1.00 86.06 87 THR A O 1
ATOM 693 N N . LEU A 1 88 ? -14.809 10.812 5.375 1.00 89.38 88 LEU A N 1
ATOM 694 C CA . LEU A 1 88 ? -16.155 11.351 5.585 1.00 89.38 88 LEU A CA 1
ATOM 695 C C . LEU A 1 88 ? -16.860 10.668 6.760 1.00 89.38 88 LEU A C 1
ATOM 697 O O . LEU A 1 88 ? -17.394 11.353 7.631 1.00 89.38 88 LEU A O 1
ATOM 701 N N . ASN A 1 89 ? -16.824 9.336 6.810 1.00 87.94 89 ASN A N 1
ATOM 702 C CA . ASN A 1 89 ? -17.474 8.557 7.866 1.00 87.94 89 ASN A CA 1
ATOM 703 C C . ASN A 1 89 ? -16.836 8.780 9.243 1.00 87.94 89 ASN A C 1
ATOM 705 O O . ASN A 1 89 ? -17.509 8.703 10.270 1.00 87.94 89 ASN A O 1
ATOM 709 N N . ILE A 1 90 ? -15.534 9.061 9.279 1.00 83.25 90 ILE A N 1
ATOM 710 C CA . ILE A 1 90 ? -14.802 9.230 10.535 1.00 83.25 90 ILE A CA 1
ATOM 711 C C . ILE A 1 90 ? -14.875 10.674 11.027 1.00 83.25 90 ILE A C 1
ATOM 713 O O . ILE A 1 90 ? -15.163 10.890 12.204 1.00 83.25 90 ILE A O 1
ATOM 717 N N . ALA A 1 91 ? -14.639 11.649 10.152 1.00 83.81 91 ALA A N 1
ATOM 718 C CA . ALA A 1 91 ? -14.374 13.039 10.519 1.00 83.81 91 ALA A CA 1
ATOM 719 C C . ALA A 1 91 ? -15.399 14.050 9.983 1.00 83.81 91 ALA A C 1
ATOM 721 O O . ALA A 1 91 ? -15.334 15.235 10.321 1.00 83.81 91 ALA A O 1
ATOM 722 N N . GLY A 1 92 ? -16.342 13.601 9.154 1.00 88.69 92 GLY A N 1
ATOM 723 C CA . GLY A 1 92 ? -17.341 14.443 8.507 1.00 88.69 92 GLY A CA 1
ATOM 724 C C . GLY A 1 92 ? -16.826 15.186 7.270 1.00 88.69 92 GLY A C 1
ATOM 725 O O . GLY A 1 92 ? -15.630 15.237 6.974 1.00 88.69 92 GLY A O 1
ATOM 726 N N . VAL A 1 93 ? -17.764 15.809 6.548 1.00 91.12 93 VAL A N 1
ATOM 727 C CA . VAL A 1 93 ? -17.535 16.407 5.218 1.00 91.12 93 VAL A CA 1
ATOM 728 C C . VAL A 1 93 ? -16.455 17.481 5.211 1.00 91.12 93 VAL A C 1
ATOM 730 O O . VAL A 1 93 ? -15.562 17.444 4.370 1.00 91.12 93 VAL A O 1
ATOM 733 N N . LYS A 1 94 ? -16.494 18.420 6.164 1.00 87.06 94 LYS A N 1
ATOM 734 C CA . LYS A 1 94 ? -15.549 19.547 6.196 1.00 87.06 94 LYS A CA 1
ATOM 735 C C . LYS A 1 94 ? -14.100 19.083 6.382 1.00 87.06 94 LYS A C 1
ATOM 737 O O . LYS A 1 94 ? -13.222 19.525 5.647 1.00 87.06 94 LYS A O 1
ATOM 742 N N . LYS A 1 95 ? -13.855 18.182 7.342 1.00 82.25 95 LYS A N 1
ATOM 743 C CA . LYS A 1 95 ? -12.510 17.662 7.635 1.00 82.25 95 LYS A CA 1
ATOM 744 C C . LYS A 1 95 ? -12.016 16.732 6.525 1.00 82.25 95 LYS A C 1
ATOM 746 O O . LYS A 1 95 ? -10.869 16.863 6.112 1.00 82.25 95 LYS A O 1
ATOM 751 N N . GLY A 1 96 ? -12.883 15.864 5.994 1.00 84.31 96 GLY A N 1
ATOM 752 C CA . GLY A 1 96 ? -12.547 14.999 4.858 1.00 84.31 96 GLY A CA 1
ATOM 753 C C . GLY A 1 96 ? -12.179 15.788 3.596 1.00 84.31 96 GLY A C 1
ATOM 754 O O . GLY A 1 96 ? -11.179 15.487 2.950 1.00 84.31 96 GLY A O 1
ATOM 755 N N . ALA A 1 97 ? -12.923 16.854 3.278 1.00 86.94 97 ALA A N 1
ATOM 756 C CA . ALA A 1 97 ? -12.612 17.720 2.140 1.00 86.94 97 ALA A CA 1
ATOM 757 C C . ALA A 1 97 ? -11.285 18.475 2.323 1.00 86.94 97 ALA A C 1
ATOM 759 O O . ALA A 1 97 ? -10.480 18.532 1.395 1.00 86.94 97 ALA A O 1
ATOM 760 N N . LEU A 1 98 ? -11.027 19.015 3.522 1.00 83.62 98 LEU A N 1
ATOM 761 C CA . LEU A 1 98 ? -9.753 19.670 3.828 1.00 83.62 98 LEU A CA 1
ATOM 762 C C . LEU A 1 98 ? -8.576 18.691 3.727 1.00 83.62 98 LEU A C 1
ATOM 764 O O . LEU A 1 98 ? -7.543 19.039 3.164 1.00 83.62 98 LEU A O 1
ATOM 768 N N . TYR A 1 99 ? -8.738 17.468 4.234 1.00 81.69 99 TYR A N 1
ATOM 769 C CA . TYR A 1 99 ? -7.728 16.415 4.141 1.00 81.69 99 TYR A CA 1
ATOM 770 C C . TYR A 1 99 ? -7.356 16.102 2.695 1.00 81.69 99 TYR A C 1
ATOM 772 O O . TYR A 1 99 ? -6.175 16.119 2.351 1.00 81.69 99 TYR A O 1
ATOM 780 N N . LEU A 1 100 ? -8.359 15.863 1.844 1.00 84.38 100 LEU A N 1
ATOM 781 C CA . LEU A 1 100 ? -8.118 15.618 0.428 1.00 84.38 100 LEU A CA 1
ATOM 782 C C . LEU A 1 100 ? -7.426 16.803 -0.227 1.00 84.38 100 LEU A C 1
ATOM 784 O O . LEU A 1 100 ? -6.445 16.595 -0.924 1.00 84.38 100 LEU A O 1
ATOM 788 N N . LEU A 1 101 ? -7.887 18.029 0.033 1.00 84.31 101 LEU A N 1
ATOM 789 C CA . LEU A 1 101 ? -7.269 19.226 -0.526 1.00 84.31 101 LEU A CA 1
ATOM 790 C C . LEU A 1 101 ? -5.785 19.315 -0.149 1.00 84.31 101 LEU A C 1
ATOM 792 O O . LEU A 1 101 ? -4.948 19.588 -1.007 1.00 84.31 101 LEU A O 1
ATOM 796 N N . LEU A 1 102 ? -5.442 19.073 1.119 1.00 80.19 102 LEU A N 1
ATOM 797 C CA . LEU A 1 102 ? -4.052 19.074 1.576 1.00 80.19 102 LEU A CA 1
ATOM 798 C C . LEU A 1 102 ? -3.238 17.966 0.902 1.00 80.19 102 LEU A C 1
ATOM 800 O O . LEU A 1 102 ? -2.130 18.229 0.445 1.00 80.19 102 LEU A O 1
ATOM 804 N N . LEU A 1 103 ? -3.792 16.757 0.788 1.00 82.56 103 LEU A N 1
ATOM 805 C CA . LEU A 1 103 ? -3.131 15.625 0.143 1.00 82.56 103 LEU A CA 1
ATOM 806 C C . LEU A 1 103 ? -2.875 15.891 -1.350 1.00 82.56 103 LEU A C 1
ATOM 808 O O . LEU A 1 103 ? -1.732 15.798 -1.803 1.00 82.56 103 LEU A O 1
ATOM 812 N N . THR A 1 104 ? -3.915 16.270 -2.098 1.00 84.00 104 THR A N 1
ATOM 813 C CA . THR A 1 104 ? -3.870 16.439 -3.559 1.00 84.00 104 THR A CA 1
ATOM 814 C C . THR A 1 104 ? -3.088 17.670 -3.998 1.00 84.00 104 THR A C 1
ATOM 816 O O . THR A 1 104 ? -2.712 17.772 -5.160 1.00 84.00 104 THR A O 1
ATOM 819 N N . THR A 1 105 ? -2.844 18.623 -3.095 1.00 80.69 105 THR A N 1
ATOM 820 C CA . THR A 1 105 ? -2.016 19.803 -3.387 1.00 80.69 105 THR A CA 1
ATOM 821 C C . THR A 1 105 ? -0.542 19.599 -3.058 1.00 80.69 105 THR A C 1
ATOM 823 O O . THR A 1 105 ? 0.265 20.476 -3.362 1.00 80.69 105 THR A O 1
ATOM 826 N N . THR A 1 106 ? -0.147 18.461 -2.478 1.00 77.44 106 THR A N 1
ATOM 827 C CA . THR A 1 106 ? 1.275 18.207 -2.223 1.00 77.44 106 THR A CA 1
ATOM 828 C C . THR A 1 106 ? 2.043 17.956 -3.528 1.00 77.44 106 THR A C 1
ATOM 830 O O . THR A 1 106 ? 1.541 17.245 -4.402 1.00 77.44 106 THR A O 1
ATOM 833 N N . PRO A 1 107 ? 3.280 18.475 -3.679 1.00 74.62 107 PRO A N 1
ATOM 834 C CA . PRO A 1 107 ? 4.086 18.254 -4.882 1.00 74.62 107 PRO A CA 1
ATOM 835 C C . PRO A 1 107 ? 4.298 16.779 -5.197 1.00 74.62 107 PRO A C 1
ATOM 837 O O . PRO A 1 107 ? 4.273 16.387 -6.357 1.00 74.62 107 PRO A O 1
ATOM 840 N N . VAL A 1 108 ? 4.475 15.957 -4.158 1.00 76.69 108 VAL A N 1
ATOM 841 C CA . VAL A 1 108 ? 4.710 14.521 -4.328 1.00 76.69 108 VAL A CA 1
ATOM 842 C C . VAL A 1 108 ? 3.457 13.835 -4.869 1.00 76.69 108 VAL A C 1
ATOM 844 O O . VAL A 1 108 ? 3.570 13.020 -5.776 1.00 76.69 108 VAL A O 1
ATOM 847 N N . PHE A 1 109 ? 2.265 14.198 -4.379 1.00 84.06 109 PHE A N 1
ATOM 848 C CA . PHE A 1 109 ? 1.012 13.682 -4.932 1.00 84.06 109 PHE A CA 1
ATOM 849 C C . PHE A 1 109 ? 0.841 14.098 -6.392 1.00 84.06 109 PHE A C 1
ATOM 851 O O . PHE A 1 109 ? 0.570 13.248 -7.229 1.00 84.06 109 PHE A O 1
ATOM 858 N N . LEU A 1 110 ? 1.014 15.386 -6.707 1.00 82.69 110 LEU A N 1
ATOM 859 C CA . LEU A 1 110 ? 0.863 15.888 -8.077 1.00 82.69 110 LEU A CA 1
ATOM 860 C C . LEU A 1 110 ? 1.838 15.202 -9.033 1.00 82.69 110 LEU A C 1
ATOM 862 O O . LEU A 1 110 ? 1.445 14.801 -10.122 1.00 82.69 110 LEU A O 1
ATOM 866 N N . HIS A 1 111 ? 3.082 15.012 -8.599 1.00 81.75 111 HIS A N 1
ATOM 867 C CA . HIS A 1 111 ? 4.067 14.248 -9.344 1.00 81.75 111 HIS A CA 1
ATOM 868 C C . HIS A 1 111 ? 3.576 12.808 -9.578 1.00 81.75 111 HIS A C 1
ATOM 870 O O . HIS A 1 111 ? 3.501 12.370 -10.718 1.00 81.75 111 HIS A O 1
ATOM 876 N N . GLU A 1 112 ? 3.234 12.048 -8.532 1.00 83.94 112 GLU A N 1
ATOM 877 C CA . GLU A 1 112 ? 2.739 10.674 -8.714 1.00 83.94 112 GLU A CA 1
ATOM 878 C C . GLU A 1 112 ? 1.497 10.606 -9.598 1.00 83.94 112 GLU A C 1
ATOM 880 O O . GLU A 1 112 ? 1.363 9.672 -10.372 1.00 83.94 112 GLU A O 1
ATOM 885 N N . TRP A 1 113 ? 0.610 11.591 -9.511 1.00 86.69 113 TRP A N 1
ATOM 886 C CA . TRP A 1 113 ? -0.589 11.638 -10.332 1.00 86.69 113 TRP A CA 1
ATOM 887 C C . TRP A 1 113 ? -0.272 11.824 -11.816 1.00 86.69 113 TRP A C 1
ATOM 889 O O . TRP A 1 113 ? -0.869 11.166 -12.658 1.00 86.69 113 TRP A O 1
ATOM 899 N N . ILE A 1 114 ? 0.663 12.722 -12.132 1.00 84.62 114 ILE A N 1
ATOM 900 C CA . ILE A 1 114 ? 1.015 13.060 -13.515 1.00 84.62 114 ILE A CA 1
ATOM 901 C C . ILE A 1 114 ? 1.796 11.930 -14.187 1.00 84.62 114 ILE A C 1
ATOM 903 O O . ILE A 1 114 ? 1.574 11.665 -15.360 1.00 84.62 114 ILE A O 1
ATOM 907 N N . PHE A 1 115 ? 2.667 11.248 -13.444 1.00 83.44 115 PHE A N 1
ATOM 908 C CA . PHE A 1 115 ? 3.455 10.116 -13.947 1.00 83.44 115 PHE A CA 1
ATOM 909 C C . PHE A 1 115 ? 2.805 8.758 -13.655 1.00 83.44 115 PHE A C 1
ATOM 911 O O . PHE A 1 115 ? 3.519 7.768 -13.501 1.00 83.44 115 PHE A O 1
ATOM 918 N N . GLU A 1 116 ? 1.484 8.743 -13.453 1.00 86.69 116 GLU A N 1
ATOM 919 C CA . GLU A 1 116 ? 0.672 7.539 -13.229 1.00 86.69 116 GLU A CA 1
ATOM 920 C C . GLU A 1 116 ? 1.278 6.554 -12.209 1.00 86.69 116 GLU A C 1
ATOM 922 O O . GLU A 1 116 ? 1.190 5.337 -12.315 1.00 86.69 116 GLU A O 1
ATOM 927 N N . GLY A 1 117 ? 1.909 7.088 -11.165 1.00 87.94 117 GLY A N 1
ATOM 928 C CA . GLY A 1 117 ? 2.548 6.308 -10.120 1.00 87.94 117 GLY A CA 1
ATOM 929 C C . GLY A 1 117 ? 1.532 5.579 -9.247 1.00 87.94 117 GLY A C 1
ATOM 930 O O . GLY A 1 117 ? 0.525 6.139 -8.814 1.00 87.94 117 GLY A O 1
ATOM 931 N N . ASP A 1 118 ? 1.837 4.334 -8.900 1.00 90.62 118 ASP A N 1
ATOM 932 C CA . ASP A 1 118 ? 0.994 3.475 -8.068 1.00 90.62 118 ASP A CA 1
ATOM 933 C C . ASP A 1 118 ? 1.114 3.766 -6.560 1.00 90.62 118 ASP A C 1
ATOM 935 O O . ASP A 1 118 ? 0.365 3.221 -5.748 1.00 90.62 118 ASP A O 1
ATOM 939 N N . LEU A 1 119 ? 2.049 4.628 -6.139 1.00 88.69 119 LEU A N 1
ATOM 940 C CA . LEU A 1 119 ? 2.333 4.819 -4.713 1.00 88.69 119 LEU A CA 1
ATOM 941 C C . LEU A 1 119 ? 1.183 5.461 -3.942 1.00 88.69 119 LEU A C 1
ATOM 943 O O . LEU A 1 119 ? 1.022 5.178 -2.751 1.00 88.69 119 LEU A O 1
ATOM 947 N N . ILE A 1 120 ? 0.380 6.298 -4.603 1.00 89.69 120 ILE A N 1
ATOM 948 C CA . ILE A 1 120 ? -0.808 6.898 -3.995 1.00 89.69 120 ILE A CA 1
ATOM 949 C C . ILE A 1 120 ? -1.787 5.786 -3.610 1.00 89.69 120 ILE A C 1
ATOM 951 O O . ILE A 1 120 ? -2.062 5.619 -2.420 1.00 89.69 120 ILE A O 1
ATOM 955 N N . ALA A 1 121 ? -2.258 4.993 -4.579 1.00 93.62 121 ALA A N 1
ATOM 956 C CA . ALA A 1 121 ? -3.139 3.856 -4.323 1.00 93.62 121 ALA A CA 1
ATOM 957 C C . ALA A 1 121 ? -2.564 2.921 -3.253 1.00 93.62 121 ALA A C 1
ATOM 959 O O . ALA A 1 121 ? -3.270 2.594 -2.299 1.00 93.62 121 ALA A O 1
ATOM 960 N N . ASN A 1 122 ? -1.273 2.585 -3.357 1.00 93.06 122 ASN A N 1
ATOM 961 C CA . ASN A 1 122 ? -0.585 1.701 -2.419 1.00 93.06 122 ASN A CA 1
ATOM 962 C C . ASN A 1 122 ? -0.715 2.137 -0.965 1.00 93.06 122 ASN A C 1
ATOM 964 O O . ASN A 1 122 ? -1.110 1.365 -0.092 1.00 93.06 122 ASN A O 1
ATOM 968 N N . SER A 1 123 ? -0.406 3.401 -0.711 1.00 88.94 123 SER A N 1
ATOM 969 C CA . SER A 1 123 ? -0.470 3.984 0.628 1.00 88.94 123 SER A CA 1
ATOM 970 C C . SER A 1 123 ? -1.898 3.972 1.172 1.00 88.94 123 SER A C 1
ATOM 972 O O . SER A 1 123 ? -2.135 3.676 2.344 1.00 88.94 123 SER A O 1
ATOM 974 N N . ILE A 1 124 ? -2.860 4.280 0.302 1.00 92.12 124 ILE A N 1
ATOM 975 C CA . ILE A 1 124 ? -4.268 4.368 0.665 1.00 92.12 124 ILE A CA 1
ATOM 976 C C . ILE A 1 124 ? -4.826 2.996 1.014 1.00 92.12 124 ILE A C 1
ATOM 978 O O . ILE A 1 124 ? -5.418 2.838 2.082 1.00 92.12 124 ILE A O 1
ATOM 982 N N . TYR A 1 125 ? -4.665 1.997 0.147 1.00 94.81 125 TYR A N 1
ATOM 983 C CA . TYR A 1 125 ? -5.289 0.707 0.405 1.00 94.81 125 TYR A CA 1
ATOM 984 C C . TYR A 1 125 ? -4.649 -0.007 1.595 1.00 94.81 125 TYR A C 1
ATOM 986 O O . TYR A 1 125 ? -5.359 -0.732 2.284 1.00 94.81 125 TYR A O 1
ATOM 994 N N . VAL A 1 126 ? -3.360 0.216 1.894 1.00 92.00 126 VAL A N 1
ATOM 995 C CA . VAL A 1 126 ? -2.735 -0.313 3.119 1.00 92.00 126 VAL A CA 1
ATOM 996 C C . VAL A 1 126 ? -3.406 0.288 4.344 1.00 92.00 126 VAL A C 1
ATOM 998 O O . VAL A 1 126 ? -3.812 -0.452 5.238 1.00 92.00 126 VAL A O 1
ATOM 1001 N N . LEU A 1 127 ? -3.589 1.614 4.367 1.00 87.56 127 LEU A N 1
ATOM 1002 C CA . LEU A 1 127 ? -4.281 2.297 5.459 1.00 87.56 127 LEU A CA 1
ATOM 1003 C C . LEU A 1 127 ? -5.723 1.793 5.614 1.00 87.56 127 LEU A C 1
ATOM 1005 O O . LEU A 1 127 ? -6.154 1.492 6.728 1.00 87.56 127 LEU A O 1
ATOM 1009 N N . LEU A 1 128 ? -6.463 1.674 4.508 1.00 91.38 128 LEU A N 1
ATOM 1010 C CA . LEU A 1 128 ? -7.844 1.194 4.523 1.00 91.38 128 LEU A CA 1
ATOM 1011 C C . LEU A 1 128 ? -7.929 -0.261 5.000 1.00 91.38 128 LEU A C 1
ATOM 1013 O O . LEU A 1 128 ? -8.728 -0.563 5.883 1.00 91.38 128 LEU A O 1
ATOM 1017 N N . CYS A 1 129 ? -7.094 -1.158 4.472 1.00 93.06 129 CYS A N 1
ATOM 1018 C CA . CYS A 1 129 ? -7.089 -2.568 4.865 1.00 93.06 129 CYS A CA 1
ATOM 1019 C C . CYS A 1 129 ? -6.664 -2.751 6.325 1.00 93.06 129 CYS A C 1
ATOM 1021 O O . CYS A 1 129 ? -7.266 -3.553 7.041 1.00 93.06 129 CYS A O 1
ATOM 1023 N N . PHE A 1 130 ? -5.691 -1.965 6.794 1.00 87.75 130 PHE A N 1
ATOM 1024 C CA . PHE A 1 130 ? -5.323 -1.922 8.205 1.00 87.75 130 PHE A CA 1
ATOM 1025 C C . PHE A 1 130 ? -6.504 -1.476 9.072 1.00 87.75 130 PHE A C 1
ATOM 1027 O O . PHE A 1 130 ? -6.847 -2.162 10.033 1.00 87.75 130 PHE A O 1
ATOM 1034 N N . GLY A 1 131 ? -7.172 -0.378 8.705 1.00 84.75 131 GLY A N 1
ATOM 1035 C CA . GLY A 1 131 ? -8.359 0.115 9.403 1.00 84.75 131 GLY A CA 1
ATOM 1036 C C . GLY A 1 131 ? -9.496 -0.910 9.442 1.00 84.75 131 GLY A C 1
ATOM 1037 O O . GLY A 1 131 ? -10.141 -1.069 10.478 1.00 84.75 131 GLY A O 1
ATOM 1038 N N . LEU A 1 132 ? -9.702 -1.659 8.351 1.00 90.12 132 LEU A N 1
ATOM 1039 C CA . LEU A 1 132 ? -10.680 -2.747 8.293 1.00 90.12 132 LEU A CA 1
ATOM 1040 C C . LEU A 1 132 ? -10.349 -3.861 9.286 1.00 90.12 132 LEU A C 1
ATOM 1042 O O . LEU A 1 132 ? -11.229 -4.240 10.051 1.00 90.12 132 LEU A O 1
ATOM 1046 N N . VAL A 1 133 ? -9.109 -4.367 9.300 1.00 89.31 133 VAL A N 1
ATOM 1047 C CA . VAL A 1 133 ? -8.694 -5.418 10.248 1.00 89.31 133 VAL A CA 1
ATOM 1048 C C . VAL A 1 133 ? -8.764 -4.910 11.686 1.00 89.31 133 VAL A C 1
ATOM 1050 O O . VAL A 1 133 ? -9.276 -5.611 12.557 1.00 89.31 133 VAL A O 1
ATOM 1053 N N . TYR A 1 134 ? -8.290 -3.688 11.934 1.00 84.38 134 TYR A N 1
ATOM 1054 C CA . TYR A 1 134 ? -8.276 -3.078 13.259 1.00 84.38 134 TYR A CA 1
ATOM 1055 C C . TYR A 1 134 ? -9.692 -2.912 13.827 1.00 84.38 134 TYR A C 1
ATOM 1057 O O . TYR A 1 134 ? -9.917 -3.218 14.994 1.00 84.38 134 TYR A O 1
ATOM 1065 N N . GLY A 1 135 ? -10.652 -2.495 12.994 1.00 85.25 135 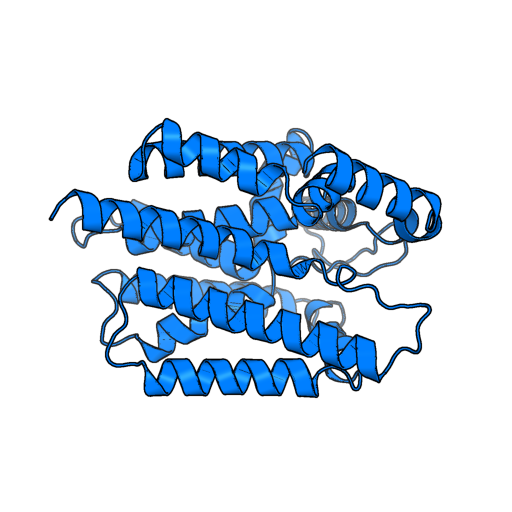GLY A N 1
ATOM 1066 C CA . GLY A 1 135 ? -12.051 -2.290 13.375 1.00 85.25 135 GLY A CA 1
ATOM 1067 C C . GLY A 1 135 ? -12.908 -3.560 13.463 1.00 85.25 135 GLY A C 1
ATOM 1068 O O . GLY A 1 135 ? -14.112 -3.457 13.716 1.00 85.25 135 GLY A O 1
ATOM 1069 N N . LEU A 1 136 ? -12.349 -4.754 13.232 1.00 88.69 136 LEU A N 1
ATOM 1070 C CA . LEU A 1 136 ? -13.085 -6.006 13.419 1.00 88.69 136 LEU A CA 1
ATOM 1071 C C . LEU A 1 136 ? -13.295 -6.311 14.904 1.00 88.69 136 LEU A C 1
ATOM 1073 O O . LEU A 1 136 ? -12.354 -6.307 15.690 1.00 88.69 136 LEU A O 1
ATOM 1077 N N . LYS A 1 137 ? -14.536 -6.663 15.249 1.00 87.44 137 LYS A N 1
ATOM 1078 C CA . LYS A 1 137 ? -14.931 -7.178 16.569 1.00 87.44 137 LYS A CA 1
ATOM 1079 C C . LYS A 1 137 ? -14.941 -8.705 16.597 1.00 87.44 137 LYS A C 1
ATOM 1081 O O . LYS A 1 137 ? -15.133 -9.321 15.540 1.00 87.44 137 LYS A O 1
ATOM 1086 N N . ASP A 1 138 ? -14.854 -9.314 17.779 1.00 85.81 138 ASP A N 1
ATOM 1087 C CA . ASP A 1 138 ? -14.909 -10.774 17.933 1.00 85.81 138 ASP A CA 1
ATOM 1088 C C . ASP A 1 138 ? -16.182 -11.421 17.371 1.00 85.81 138 ASP A C 1
ATOM 1090 O O . ASP A 1 138 ? -16.104 -12.479 16.743 1.00 85.81 138 ASP A O 1
ATOM 1094 N N . GLU A 1 139 ? -17.318 -10.736 17.469 1.00 90.50 139 GLU A N 1
ATOM 1095 C CA . GLU A 1 139 ? -18.615 -11.152 16.912 1.00 90.50 139 GLU A CA 1
ATOM 1096 C C . GLU A 1 139 ? -18.701 -11.092 15.372 1.00 90.50 139 GLU A C 1
ATOM 1098 O O . GLU A 1 139 ? -19.678 -11.548 14.778 1.00 90.50 139 GLU A O 1
ATOM 1103 N N . SER A 1 140 ? -17.686 -10.544 14.690 1.00 92.31 140 SER A N 1
ATOM 1104 C CA . SER A 1 140 ? -17.671 -10.481 13.223 1.00 92.31 140 SER A CA 1
ATOM 1105 C C . SER A 1 140 ? -17.680 -11.884 12.608 1.00 92.31 140 SER A C 1
ATOM 1107 O O . SER A 1 140 ? -16.971 -12.781 13.069 1.00 92.31 140 SER A O 1
ATOM 1109 N N . SER A 1 141 ? -18.419 -12.063 11.509 1.00 96.12 141 SER A N 1
ATOM 1110 C CA . SER A 1 141 ? -18.479 -13.346 10.802 1.00 96.12 141 SER A CA 1
ATOM 1111 C C . SER A 1 141 ? -17.095 -13.820 10.338 1.00 96.12 141 SER A C 1
ATOM 1113 O O . SER A 1 141 ? -16.235 -13.017 9.961 1.00 96.12 141 SER A O 1
ATOM 1115 N N . LEU A 1 142 ? -16.885 -15.142 10.324 1.00 95.44 142 LEU A N 1
ATOM 1116 C CA . LEU A 1 142 ? -15.623 -15.751 9.890 1.00 95.44 142 LEU A CA 1
ATOM 1117 C C . LEU A 1 142 ? -15.227 -15.298 8.479 1.00 95.44 142 LEU A C 1
ATOM 1119 O O . LEU A 1 142 ? -14.076 -14.935 8.256 1.00 95.44 142 LEU A O 1
ATOM 1123 N N . LEU A 1 143 ? -16.190 -15.246 7.553 1.00 97.00 143 LEU A N 1
ATOM 1124 C CA . LEU A 1 143 ? -15.959 -14.787 6.183 1.00 97.00 143 LEU A CA 1
ATOM 1125 C C . LEU A 1 143 ? -15.384 -13.365 6.149 1.00 97.00 143 LEU A C 1
ATOM 1127 O O . LEU A 1 143 ? -14.405 -13.116 5.452 1.00 97.00 143 LEU A O 1
ATOM 1131 N N . LYS A 1 144 ? -15.938 -12.443 6.947 1.00 96.12 144 LYS A N 1
ATOM 1132 C CA . LYS A 1 144 ? -15.442 -11.064 7.028 1.00 96.12 144 LYS A CA 1
ATOM 1133 C C . LYS A 1 144 ? -14.009 -11.020 7.561 1.00 96.12 144 LYS A C 1
ATOM 1135 O O . LYS A 1 144 ? -13.175 -10.320 6.997 1.00 96.12 144 LYS A O 1
ATOM 1140 N N . LYS A 1 145 ? -13.708 -11.803 8.606 1.00 94.81 145 LYS A N 1
ATOM 1141 C CA . LYS A 1 145 ? -12.349 -11.913 9.165 1.00 94.81 145 LYS A CA 1
ATOM 1142 C C . LYS A 1 145 ? -11.355 -12.424 8.117 1.00 94.81 145 LYS A C 1
ATOM 1144 O O . LYS A 1 145 ? -10.302 -11.819 7.949 1.00 94.81 145 LYS A O 1
ATOM 1149 N N . VAL A 1 146 ? -11.709 -13.481 7.382 1.00 96.38 146 VAL A N 1
ATOM 1150 C CA . VAL A 1 146 ? -10.871 -14.060 6.316 1.00 96.38 146 VAL A CA 1
ATOM 1151 C C . VAL A 1 146 ? -10.615 -13.049 5.198 1.00 96.38 146 VAL A C 1
ATOM 1153 O O . VAL A 1 146 ? -9.465 -12.862 4.809 1.00 96.38 146 VAL A O 1
ATOM 1156 N N . ILE A 1 147 ? -11.653 -12.351 4.727 1.00 96.88 147 ILE A N 1
ATOM 1157 C CA . ILE A 1 147 ? -11.514 -11.326 3.682 1.00 96.88 147 ILE A CA 1
ATOM 1158 C C . ILE A 1 147 ? -10.575 -10.207 4.143 1.00 96.88 147 ILE A C 1
ATOM 1160 O O . ILE A 1 147 ? -9.662 -9.841 3.411 1.00 96.88 147 ILE A O 1
ATOM 1164 N N . CYS A 1 148 ? -10.749 -9.681 5.358 1.00 94.81 148 CYS A N 1
ATOM 1165 C CA . CYS A 1 148 ? -9.885 -8.615 5.865 1.00 94.81 148 CYS A CA 1
ATOM 1166 C C . CYS A 1 148 ? -8.430 -9.071 6.031 1.00 94.81 148 CYS A C 1
ATOM 1168 O O . CYS A 1 148 ? -7.525 -8.313 5.696 1.00 94.81 148 CYS A O 1
ATOM 1170 N N . VAL A 1 149 ? -8.203 -10.305 6.496 1.00 94.69 149 VAL A N 1
ATOM 1171 C CA . VAL A 1 149 ? -6.857 -10.890 6.599 1.00 94.69 149 VAL A CA 1
ATOM 1172 C C . VAL A 1 149 ? -6.189 -10.977 5.232 1.00 94.69 149 VAL A C 1
ATOM 1174 O O . VAL A 1 149 ? -5.032 -10.592 5.080 1.00 94.69 149 VAL A O 1
ATOM 1177 N N . PHE A 1 150 ? -6.926 -11.460 4.234 1.00 97.06 150 PHE A N 1
ATOM 1178 C CA . PHE A 1 150 ? -6.425 -11.589 2.874 1.00 97.06 150 PHE A CA 1
ATOM 1179 C C . PHE A 1 150 ? -6.117 -10.221 2.258 1.00 97.06 150 PHE A C 1
ATOM 1181 O O . PHE A 1 150 ? -5.014 -10.011 1.766 1.00 97.06 150 PHE A O 1
ATOM 1188 N N . LEU A 1 151 ? -7.045 -9.264 2.346 1.00 96.81 151 LEU A N 1
ATOM 1189 C CA . LEU A 1 151 ? -6.859 -7.913 1.808 1.00 96.81 151 LEU A CA 1
ATOM 1190 C C . LEU A 1 151 ? -5.691 -7.183 2.476 1.00 96.81 151 LEU A C 1
ATOM 1192 O O . LEU A 1 151 ? -4.858 -6.596 1.787 1.00 96.81 151 LEU A O 1
ATOM 1196 N N . PHE A 1 152 ? -5.592 -7.244 3.806 1.00 95.12 152 PHE A N 1
ATOM 1197 C CA . PHE A 1 152 ? -4.482 -6.608 4.506 1.00 95.12 152 PHE A CA 1
ATOM 1198 C C . PHE A 1 152 ? -3.157 -7.306 4.204 1.00 95.12 152 PHE A C 1
ATOM 1200 O O . PHE A 1 152 ? -2.161 -6.637 3.938 1.00 95.12 152 PHE A O 1
ATOM 1207 N N . GLY A 1 153 ? -3.153 -8.634 4.139 1.00 95.75 153 GLY A N 1
ATOM 1208 C CA . GLY A 1 153 ? -1.981 -9.390 3.734 1.00 95.75 153 GLY A CA 1
ATOM 1209 C C . GLY A 1 153 ? -1.505 -9.047 2.315 1.00 95.75 153 GLY A C 1
ATOM 1210 O O . GLY A 1 153 ? -0.335 -8.727 2.116 1.00 95.75 153 GLY A O 1
ATOM 1211 N N . LEU A 1 154 ? -2.417 -8.991 1.339 1.00 96.81 154 LEU A N 1
ATOM 1212 C CA . LEU A 1 154 ? -2.108 -8.516 -0.013 1.00 96.81 154 LEU A CA 1
ATOM 1213 C C . LEU A 1 154 ? -1.524 -7.101 0.014 1.00 96.81 154 LEU A C 1
ATOM 1215 O O . LEU A 1 154 ? -0.494 -6.853 -0.612 1.00 96.81 154 LEU A O 1
ATOM 1219 N N . SER A 1 155 ? -2.132 -6.199 0.789 1.00 96.00 155 SER A N 1
ATOM 1220 C CA . SER A 1 155 ? -1.684 -4.811 0.870 1.00 96.00 155 SER A CA 1
ATOM 1221 C C . SER A 1 155 ? -0.257 -4.668 1.402 1.00 96.00 155 SER A C 1
ATOM 1223 O O . SER A 1 155 ? 0.516 -3.873 0.882 1.00 96.00 155 SER A O 1
ATOM 1225 N N . LEU A 1 156 ? 0.134 -5.475 2.391 1.00 92.94 156 LEU A N 1
ATOM 1226 C CA . LEU A 1 156 ? 1.497 -5.476 2.927 1.00 92.94 156 LEU A CA 1
ATOM 1227 C C . LEU A 1 156 ? 2.502 -6.030 1.911 1.00 92.94 156 LEU A C 1
ATOM 1229 O O . LEU A 1 156 ? 3.640 -5.573 1.850 1.00 92.94 156 LEU A O 1
ATOM 1233 N N . THR A 1 157 ? 2.072 -6.973 1.072 1.00 93.94 157 THR A N 1
ATOM 1234 C CA . THR A 1 157 ? 2.878 -7.540 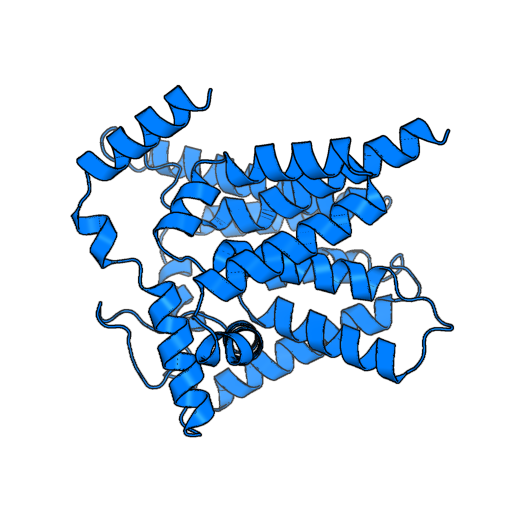-0.022 1.00 93.94 157 THR A CA 1
ATOM 1235 C C . THR A 1 157 ? 2.822 -6.745 -1.309 1.00 93.94 157 THR A C 1
ATOM 1237 O O . THR A 1 157 ? 3.013 -7.312 -2.379 1.00 93.94 157 THR A O 1
ATOM 1240 N N . SER A 1 158 ? 2.541 -5.451 -1.265 1.00 94.06 158 SER A N 1
ATOM 1241 C CA . SER A 1 158 ? 2.631 -4.638 -2.471 1.00 94.06 158 SER A CA 1
ATOM 1242 C C . SER A 1 158 ? 3.966 -3.926 -2.618 1.00 94.06 158 SER A C 1
ATOM 1244 O O . SER A 1 158 ? 4.445 -3.734 -3.735 1.00 94.06 158 SER A O 1
ATOM 1246 N N . ARG A 1 159 ? 4.607 -3.570 -1.498 1.00 88.62 159 ARG A N 1
ATOM 1247 C CA . ARG A 1 159 ? 5.934 -2.946 -1.461 1.00 88.62 159 ARG A CA 1
ATOM 1248 C C . ARG A 1 159 ? 6.705 -3.419 -0.221 1.00 88.62 159 ARG A C 1
ATOM 1250 O O . ARG A 1 159 ? 6.108 -3.480 0.851 1.00 88.62 159 ARG A O 1
ATOM 1257 N N . PRO A 1 160 ? 8.030 -3.660 -0.305 1.00 82.44 160 PRO A N 1
ATOM 1258 C CA . PRO A 1 160 ? 8.816 -4.111 0.849 1.00 82.44 160 PRO A CA 1
ATOM 1259 C C . PRO A 1 160 ? 8.771 -3.141 2.035 1.00 82.44 160 PRO A C 1
ATOM 1261 O O . PRO A 1 160 ? 8.785 -3.564 3.188 1.00 82.44 160 PRO A O 1
ATOM 1264 N N . VAL A 1 161 ? 8.668 -1.834 1.758 1.00 80.38 161 VAL A N 1
ATOM 1265 C CA . VAL A 1 161 ? 8.598 -0.788 2.789 1.00 80.38 161 VAL A CA 1
ATOM 1266 C C . VAL A 1 161 ? 7.424 -0.994 3.748 1.00 80.38 161 VAL A C 1
ATOM 1268 O O . VAL A 1 161 ? 7.526 -0.652 4.921 1.00 80.38 161 VAL A O 1
ATOM 1271 N N . PHE A 1 162 ? 6.335 -1.621 3.300 1.00 83.31 162 PHE A N 1
ATOM 1272 C CA . PHE A 1 162 ? 5.157 -1.855 4.128 1.00 83.31 162 PHE A CA 1
ATOM 1273 C C . PHE A 1 162 ? 5.353 -2.937 5.184 1.00 83.31 162 PHE A C 1
ATOM 1275 O O . PHE A 1 162 ? 4.610 -2.967 6.162 1.00 83.31 162 PHE A O 1
ATOM 1282 N N . PHE A 1 163 ? 6.414 -3.743 5.099 1.00 79.69 163 PHE A N 1
ATOM 1283 C CA . PHE A 1 163 ? 6.788 -4.612 6.210 1.00 79.69 163 PHE A CA 1
ATOM 1284 C C . PHE A 1 163 ? 7.199 -3.827 7.462 1.00 79.69 163 PHE A C 1
ATOM 1286 O O . PHE A 1 163 ? 7.116 -4.369 8.561 1.00 79.69 163 PHE A O 1
ATOM 1293 N N . ILE A 1 164 ? 7.544 -2.535 7.349 1.00 71.56 164 ILE A N 1
ATOM 1294 C CA . ILE A 1 164 ? 7.790 -1.693 8.528 1.00 71.56 164 ILE A CA 1
ATOM 1295 C C . ILE A 1 164 ? 6.546 -1.578 9.420 1.00 71.56 164 ILE A C 1
ATOM 1297 O O . ILE A 1 164 ? 6.669 -1.509 10.642 1.00 71.56 164 ILE A O 1
ATOM 1301 N N . TYR A 1 165 ? 5.344 -1.654 8.836 1.00 71.19 165 TYR A N 1
ATOM 1302 C CA . TYR A 1 165 ? 4.079 -1.644 9.572 1.00 71.19 165 TYR A CA 1
ATOM 1303 C C . TYR A 1 165 ? 3.893 -2.882 10.455 1.00 71.19 165 TYR A C 1
ATOM 1305 O O . TYR A 1 165 ? 3.080 -2.846 11.383 1.00 71.19 165 TYR A O 1
ATOM 1313 N N . LEU A 1 166 ? 4.670 -3.947 10.219 1.00 72.38 166 LEU A N 1
ATOM 1314 C CA . LEU A 1 166 ? 4.694 -5.143 11.056 1.00 72.38 166 LEU A CA 1
ATOM 1315 C C . LEU A 1 166 ? 5.419 -4.913 12.380 1.00 72.38 166 LEU A C 1
ATOM 1317 O O . LEU A 1 166 ? 5.077 -5.552 13.373 1.00 72.38 166 LEU A O 1
ATOM 1321 N N . LEU A 1 167 ? 6.397 -4.003 12.433 1.00 69.44 167 LEU A N 1
ATOM 1322 C CA . LEU A 1 167 ? 7.218 -3.823 13.631 1.00 69.44 167 LEU A CA 1
ATOM 1323 C C . LEU A 1 167 ? 6.371 -3.409 14.837 1.00 69.44 167 LEU A C 1
ATOM 1325 O O . LEU A 1 167 ? 6.414 -4.114 15.847 1.00 69.44 167 LEU A O 1
ATOM 1329 N N . PRO A 1 168 ? 5.531 -2.361 14.774 1.00 64.62 168 PRO A N 1
ATOM 1330 C CA . PRO A 1 168 ? 4.735 -2.011 15.937 1.00 64.62 168 PRO A CA 1
ATOM 1331 C C . PRO A 1 168 ? 3.681 -3.080 16.260 1.00 64.62 168 PRO A C 1
ATOM 1333 O O . PRO A 1 168 ? 3.335 -3.224 17.428 1.00 64.62 168 PRO A O 1
ATOM 1336 N N . ILE A 1 169 ? 3.209 -3.868 15.280 1.00 69.44 169 ILE A N 1
ATOM 1337 C CA . ILE A 1 169 ? 2.312 -5.012 15.530 1.00 69.44 169 ILE A CA 1
ATOM 1338 C C . ILE A 1 169 ? 3.029 -6.051 16.407 1.00 69.44 169 ILE A C 1
ATOM 1340 O O . ILE A 1 169 ? 2.472 -6.510 17.404 1.00 69.44 169 ILE A O 1
ATOM 1344 N N . LEU A 1 170 ? 4.285 -6.372 16.085 1.00 68.38 170 LEU A N 1
ATOM 1345 C CA . LEU A 1 170 ? 5.113 -7.308 16.849 1.00 68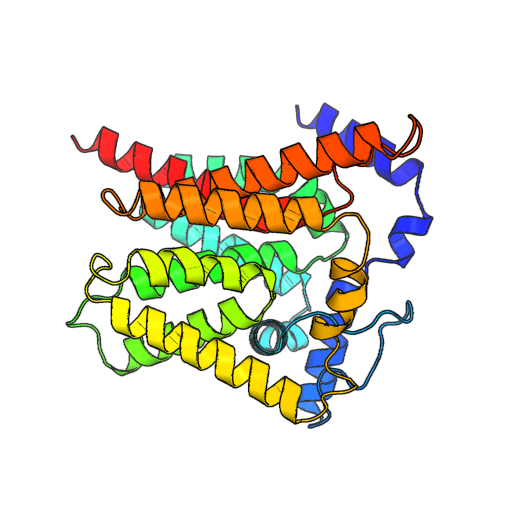.38 170 LEU A CA 1
ATOM 1346 C C . LEU A 1 170 ? 5.459 -6.766 18.247 1.00 68.38 170 LEU A C 1
ATOM 1348 O O . LEU A 1 170 ? 5.300 -7.480 19.238 1.00 68.38 170 LEU A O 1
ATOM 1352 N N . PHE A 1 171 ? 5.875 -5.498 18.356 1.00 65.00 171 PHE A N 1
ATOM 1353 C CA . PHE A 1 171 ? 6.263 -4.888 19.639 1.00 65.00 171 PHE A CA 1
ATOM 1354 C C . PHE A 1 171 ? 5.079 -4.581 20.561 1.00 65.00 171 PHE A C 1
ATOM 1356 O O . PHE A 1 171 ? 5.236 -4.565 21.782 1.00 65.00 171 PHE A O 1
ATOM 1363 N N . SER A 1 172 ? 3.888 -4.398 19.995 1.00 65.19 172 SER A N 1
ATOM 1364 C CA . SER A 1 172 ? 2.667 -4.071 20.743 1.00 65.19 172 SER A CA 1
ATOM 1365 C C . SER A 1 172 ? 1.729 -5.267 20.877 1.00 65.19 172 SER A C 1
ATOM 1367 O O . SER A 1 172 ? 0.607 -5.111 21.349 1.00 65.19 172 SER A O 1
ATOM 1369 N N . TYR A 1 173 ? 2.173 -6.475 20.507 1.00 66.88 173 TYR A N 1
ATOM 1370 C CA . TYR A 1 173 ? 1.318 -7.658 20.365 1.00 66.88 173 TYR A CA 1
ATOM 1371 C C . TYR A 1 173 ? 0.469 -7.984 21.605 1.00 66.88 173 TYR A C 1
ATOM 1373 O O . TYR A 1 173 ? -0.683 -8.401 21.489 1.00 66.88 173 TYR A O 1
ATOM 1381 N N . LYS A 1 174 ? 1.004 -7.755 22.811 1.00 66.88 174 LYS A N 1
ATOM 1382 C CA . LYS A 1 174 ? 0.276 -7.995 24.072 1.00 66.88 174 LYS A CA 1
ATOM 1383 C C . LYS A 1 174 ? -0.858 -6.997 24.340 1.00 66.88 174 LYS A C 1
ATOM 1385 O O . LYS A 1 174 ? -1.648 -7.234 25.245 1.00 66.88 174 LYS A O 1
ATOM 1390 N N . ARG A 1 175 ? -0.901 -5.887 23.604 1.00 64.44 175 ARG A N 1
ATOM 1391 C CA . ARG A 1 175 ? -1.795 -4.739 23.823 1.00 64.44 175 ARG A CA 1
ATOM 1392 C C . ARG A 1 175 ? -2.668 -4.415 22.621 1.00 64.44 175 ARG A C 1
ATOM 1394 O O . ARG A 1 175 ? -3.516 -3.536 22.708 1.00 64.44 175 ARG A O 1
ATOM 1401 N N . LEU A 1 176 ? -2.444 -5.099 21.503 1.00 66.31 176 LEU A N 1
ATOM 1402 C CA . LEU A 1 176 ? -3.326 -4.988 20.358 1.00 66.31 176 LEU A CA 1
ATOM 1403 C C . LEU A 1 176 ? -4.740 -5.450 20.744 1.00 66.31 176 LEU A C 1
ATOM 1405 O O . LEU A 1 176 ? -4.875 -6.357 21.575 1.00 66.31 176 LEU A O 1
ATOM 1409 N N . PRO A 1 177 ? -5.772 -4.845 20.132 1.00 68.00 177 PRO A N 1
ATOM 1410 C CA . PRO A 1 177 ? -7.159 -5.250 20.329 1.00 68.00 177 PRO A CA 1
ATOM 1411 C C . PRO A 1 177 ? -7.383 -6.719 19.941 1.00 68.00 177 PRO A C 1
ATOM 1413 O O . PRO A 1 177 ? -6.489 -7.400 19.430 1.00 68.00 177 PRO A O 1
ATOM 1416 N N . GLU A 1 178 ? -8.604 -7.209 20.151 1.00 74.94 178 GLU A N 1
ATOM 1417 C CA . GLU A 1 178 ? -9.047 -8.571 19.803 1.00 74.94 178 GLU A CA 1
ATOM 1418 C C . GLU A 1 178 ? -8.612 -9.013 18.385 1.00 74.94 178 GLU A C 1
ATOM 1420 O O . GLU A 1 178 ? -8.279 -10.177 18.154 1.00 74.94 178 GLU A O 1
ATOM 1425 N N . SER A 1 179 ? -8.464 -8.067 17.448 1.00 79.88 179 SER A N 1
ATOM 1426 C CA . SER A 1 179 ? -7.981 -8.290 16.079 1.00 79.88 179 SER A CA 1
ATOM 1427 C C . SER A 1 179 ? -6.490 -8.656 15.936 1.00 79.88 179 SER A C 1
ATOM 1429 O O . SER A 1 179 ? -6.033 -8.914 14.820 1.00 79.88 179 SER A O 1
ATOM 1431 N N . LYS A 1 180 ? -5.709 -8.770 17.022 1.00 83.38 180 LYS A N 1
ATOM 1432 C CA . LYS A 1 180 ? -4.264 -9.092 16.975 1.00 83.38 180 LYS A CA 1
ATOM 1433 C C . LYS A 1 180 ? -3.938 -10.366 16.191 1.00 83.38 180 LYS A C 1
ATOM 1435 O O . LYS A 1 180 ? -2.973 -10.396 15.430 1.00 83.38 180 LYS A O 1
ATOM 1440 N N . ASN A 1 181 ? -4.751 -11.412 16.350 1.00 87.62 181 ASN A N 1
ATOM 1441 C CA . ASN A 1 181 ? -4.527 -12.691 15.676 1.00 87.62 181 ASN A CA 1
ATOM 1442 C C . ASN A 1 181 ? -4.725 -12.541 14.164 1.00 87.62 181 ASN A C 1
ATOM 1444 O O . ASN A 1 181 ? -4.019 -13.174 13.386 1.00 87.62 181 ASN A O 1
ATOM 1448 N N . LEU A 1 182 ? -5.643 -11.663 13.750 1.00 90.38 182 LEU A N 1
ATOM 1449 C CA . LEU A 1 182 ? -5.891 -11.351 12.345 1.00 90.38 182 LEU A CA 1
ATOM 1450 C C . LEU A 1 182 ? -4.730 -10.550 11.749 1.00 90.38 182 LEU A C 1
ATOM 1452 O O . LEU A 1 182 ? -4.297 -10.844 10.638 1.00 90.38 182 LEU A O 1
ATOM 1456 N N . LEU A 1 183 ? -4.173 -9.593 12.497 1.00 87.69 183 LEU A N 1
ATOM 1457 C CA . LEU A 1 183 ? -2.978 -8.849 12.086 1.00 87.69 183 LEU A CA 1
ATOM 1458 C C . LEU A 1 183 ? -1.768 -9.780 11.911 1.00 87.69 183 LEU A C 1
ATOM 1460 O O . LEU A 1 183 ? -1.096 -9.717 10.880 1.00 87.69 183 LEU A O 1
ATOM 1464 N N . ILE A 1 184 ? -1.528 -10.701 12.854 1.00 87.56 184 ILE A N 1
ATOM 1465 C CA . ILE A 1 184 ? -0.486 -11.730 12.704 1.00 87.56 184 ILE A CA 1
ATOM 1466 C C . ILE A 1 184 ? -0.762 -12.600 11.484 1.00 87.56 184 ILE A C 1
ATOM 1468 O O . ILE A 1 184 ? 0.136 -12.795 10.671 1.00 87.56 184 ILE A O 1
ATOM 1472 N N . LEU A 1 185 ? -1.986 -13.103 11.324 1.00 92.06 185 LEU A N 1
ATOM 1473 C CA . LEU A 1 185 ? -2.322 -13.982 10.207 1.00 92.06 185 LEU A CA 1
ATOM 1474 C C . LEU A 1 185 ? -2.128 -13.281 8.856 1.00 92.06 185 LEU A C 1
ATOM 1476 O O . LEU A 1 185 ? -1.591 -13.884 7.931 1.00 92.06 185 LEU A O 1
ATOM 1480 N N . SER A 1 186 ? -2.475 -11.995 8.768 1.00 92.88 186 SER A N 1
ATOM 1481 C CA . SER A 1 186 ? -2.230 -11.164 7.580 1.00 92.88 186 SER A CA 1
ATOM 1482 C C . SER A 1 186 ? -0.733 -11.036 7.301 1.00 92.88 186 SER A C 1
ATOM 1484 O O . SER A 1 186 ? -0.296 -11.150 6.160 1.00 92.88 186 SER A O 1
ATOM 1486 N N . SER A 1 187 ? 0.070 -10.855 8.353 1.00 89.19 187 SER A N 1
ATOM 1487 C CA . SER A 1 187 ? 1.533 -10.759 8.266 1.00 89.19 187 SER A CA 1
ATOM 1488 C C . SER A 1 187 ? 2.153 -12.072 7.788 1.00 89.19 187 SER A C 1
ATOM 1490 O O . SER A 1 187 ? 2.986 -12.075 6.887 1.00 89.19 187 SER A O 1
ATOM 1492 N N . VAL A 1 188 ? 1.709 -13.202 8.346 1.00 90.75 188 VAL A N 1
ATOM 1493 C CA . VAL A 1 188 ? 2.151 -14.541 7.935 1.00 90.75 188 VAL A CA 1
ATOM 1494 C C . VAL A 1 188 ? 1.773 -14.796 6.481 1.00 90.75 188 VAL A C 1
ATOM 1496 O O . VAL 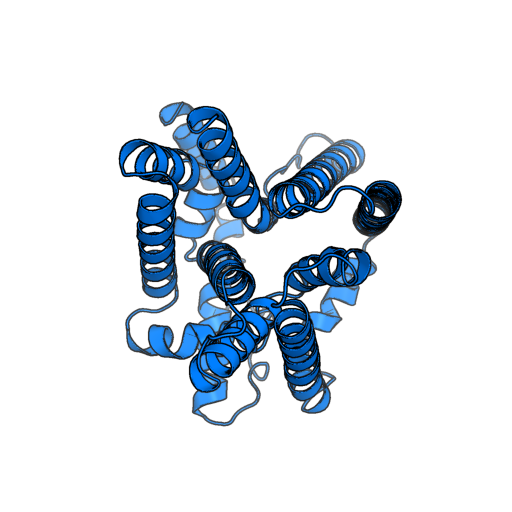A 1 188 ? 2.634 -15.179 5.697 1.00 90.75 188 VAL A O 1
ATOM 1499 N N . PHE A 1 189 ? 0.524 -14.519 6.095 1.00 94.94 189 PHE A N 1
ATOM 1500 C CA . PHE A 1 189 ? 0.087 -14.605 4.702 1.00 94.94 189 PHE A CA 1
ATOM 1501 C C . PHE A 1 189 ? 0.975 -13.758 3.784 1.00 94.94 189 PHE A C 1
ATOM 1503 O O . PHE A 1 189 ? 1.391 -14.228 2.729 1.00 94.94 189 PHE A O 1
ATOM 1510 N N . SER A 1 190 ? 1.329 -12.546 4.217 1.00 93.00 190 SER A N 1
ATOM 1511 C CA . SER A 1 190 ? 2.179 -11.643 3.442 1.00 93.00 190 SER A CA 1
ATOM 1512 C C . SER A 1 190 ? 3.564 -12.234 3.181 1.00 93.00 190 SER A C 1
ATOM 1514 O O . SER A 1 190 ? 4.070 -12.238 2.055 1.00 93.00 190 SER A O 1
ATOM 1516 N N . VAL A 1 191 ? 4.181 -12.768 4.236 1.00 89.88 191 VAL A N 1
ATOM 1517 C CA . VAL A 1 191 ? 5.491 -13.415 4.148 1.00 89.88 191 VAL A CA 1
ATOM 1518 C C . VAL A 1 191 ? 5.409 -14.645 3.255 1.00 89.88 191 VAL A C 1
ATOM 1520 O O . VAL A 1 191 ? 6.252 -14.799 2.380 1.00 89.88 191 VAL A O 1
ATOM 1523 N N . LEU A 1 192 ? 4.385 -15.486 3.422 1.00 94.25 192 LEU A N 1
ATOM 1524 C CA . LEU A 1 192 ? 4.207 -16.693 2.615 1.00 94.25 192 LEU A CA 1
ATOM 1525 C C . LEU A 1 192 ? 3.999 -16.373 1.133 1.00 94.25 192 LEU A C 1
ATOM 1527 O O . LEU A 1 192 ? 4.630 -17.005 0.291 1.00 94.25 192 LEU A O 1
ATOM 1531 N N . LEU A 1 193 ? 3.173 -15.378 0.804 1.00 94.69 193 LEU A N 1
ATOM 1532 C CA . LEU A 1 193 ? 2.945 -14.965 -0.580 1.00 94.69 193 LEU A CA 1
ATOM 1533 C C . LEU A 1 193 ? 4.235 -14.437 -1.218 1.00 94.69 193 LEU A C 1
ATOM 1535 O O . LEU A 1 193 ? 4.614 -14.865 -2.307 1.00 94.69 193 LEU A O 1
ATOM 1539 N N . THR A 1 194 ? 4.959 -13.571 -0.509 1.00 91.50 194 THR A N 1
ATOM 1540 C CA . THR A 1 194 ? 6.243 -13.031 -0.980 1.00 91.50 194 THR A CA 1
ATOM 1541 C C . THR A 1 194 ? 7.284 -14.137 -1.152 1.00 91.50 194 THR A C 1
ATOM 1543 O O . THR A 1 194 ? 7.962 -14.205 -2.174 1.00 91.50 194 THR A O 1
ATOM 1546 N N . LEU A 1 195 ? 7.378 -15.041 -0.173 1.00 90.31 195 LEU A N 1
ATOM 1547 C CA . LEU A 1 195 ? 8.290 -16.177 -0.201 1.00 90.31 195 LEU A CA 1
ATOM 1548 C C . LEU A 1 195 ? 7.951 -17.138 -1.343 1.00 90.31 195 LEU A C 1
ATOM 1550 O O . LEU A 1 195 ? 8.857 -17.646 -1.987 1.00 90.31 195 LEU A O 1
ATOM 1554 N N . SER A 1 196 ? 6.668 -17.363 -1.631 1.00 93.25 196 SER A N 1
ATOM 1555 C CA . SER A 1 196 ? 6.248 -18.241 -2.727 1.00 93.25 196 SER A CA 1
ATOM 1556 C C . SER A 1 196 ? 6.700 -17.710 -4.090 1.00 93.25 196 SER A C 1
ATOM 1558 O O . SER A 1 196 ? 7.234 -18.471 -4.894 1.00 93.25 196 SER A O 1
ATOM 1560 N N . ALA A 1 197 ? 6.585 -16.396 -4.312 1.00 91.25 197 ALA A N 1
ATOM 1561 C CA . ALA A 1 197 ? 7.086 -15.752 -5.520 1.00 91.25 197 ALA A CA 1
ATOM 1562 C C . ALA A 1 197 ? 8.619 -15.817 -5.600 1.00 91.25 197 ALA A C 1
ATOM 1564 O O . ALA A 1 197 ? 9.164 -16.093 -6.666 1.00 91.25 197 ALA A O 1
ATOM 1565 N N . TYR A 1 198 ? 9.311 -15.630 -4.470 1.00 89.38 198 TYR A N 1
ATOM 1566 C CA . TYR A 1 198 ? 10.766 -15.774 -4.399 1.00 89.38 198 TYR A CA 1
ATOM 1567 C C . TYR A 1 198 ? 11.228 -17.196 -4.732 1.00 89.38 198 TYR A C 1
ATOM 1569 O O . TYR A 1 198 ? 12.155 -17.369 -5.513 1.00 89.38 198 TYR A O 1
ATOM 1577 N N . LEU A 1 199 ? 10.582 -18.217 -4.165 1.00 91.06 199 LEU A N 1
ATOM 1578 C CA . LEU A 1 199 ? 10.963 -19.615 -4.375 1.00 91.06 199 LEU A CA 1
ATOM 1579 C C . LEU A 1 199 ? 10.708 -20.094 -5.810 1.00 91.06 199 LEU A C 1
ATOM 1581 O O . LEU A 1 199 ? 11.364 -21.038 -6.240 1.00 91.06 199 LEU A O 1
ATOM 1585 N N . PHE A 1 200 ? 9.787 -19.461 -6.543 1.00 91.44 200 PHE A N 1
ATOM 1586 C CA . PHE A 1 200 ? 9.489 -19.818 -7.931 1.00 91.44 200 PHE A CA 1
ATOM 1587 C C . PHE A 1 200 ? 10.649 -19.489 -8.883 1.00 91.44 200 PHE A C 1
ATOM 1589 O O . PHE A 1 200 ? 11.064 -20.345 -9.658 1.00 91.44 200 PHE A O 1
ATOM 1596 N N . SER A 1 201 ? 11.199 -18.273 -8.804 1.00 87.50 201 SER A N 1
ATOM 1597 C CA . SER A 1 201 ? 12.448 -17.912 -9.489 1.00 87.50 201 SER A CA 1
ATOM 1598 C C . SER A 1 201 ? 13.273 -16.957 -8.620 1.00 87.50 201 SER A C 1
ATOM 1600 O O . SER A 1 201 ? 13.111 -15.736 -8.703 1.00 87.50 201 SER A O 1
ATOM 1602 N N . PRO A 1 202 ? 14.185 -17.486 -7.781 1.00 85.50 202 PRO A N 1
ATOM 1603 C CA . PRO A 1 202 ? 15.007 -16.660 -6.900 1.00 85.50 202 PRO A CA 1
ATOM 1604 C C . PRO A 1 202 ? 15.901 -15.662 -7.645 1.00 85.50 202 PRO A C 1
ATOM 1606 O O . PRO A 1 202 ? 16.191 -14.593 -7.111 1.00 85.50 202 PRO A O 1
ATOM 1609 N N . GLY A 1 203 ? 16.347 -16.011 -8.860 1.00 81.06 203 GLY A N 1
ATOM 1610 C CA . GLY A 1 203 ? 17.217 -15.165 -9.687 1.00 81.06 203 GLY A CA 1
ATOM 1611 C C . GLY A 1 203 ? 16.490 -13.962 -10.286 1.00 81.06 203 GLY A C 1
ATOM 1612 O O . GLY A 1 203 ? 17.055 -12.872 -10.346 1.00 81.06 203 GLY A O 1
ATOM 1613 N N . ASP A 1 204 ? 15.219 -14.147 -10.642 1.00 80.31 204 ASP A N 1
ATOM 1614 C CA . ASP A 1 204 ? 14.383 -13.107 -11.245 1.00 80.31 204 ASP A CA 1
ATOM 1615 C C . ASP A 1 204 ? 13.556 -12.346 -10.194 1.00 80.31 204 ASP A C 1
ATOM 1617 O O . ASP A 1 204 ? 12.937 -11.326 -10.493 1.00 80.31 204 ASP A O 1
ATOM 1621 N N . PHE A 1 205 ? 13.550 -12.799 -8.933 1.00 81.38 205 PHE A N 1
ATOM 1622 C CA . PHE A 1 205 ? 12.894 -12.103 -7.829 1.00 81.38 205 PHE A CA 1
ATOM 1623 C C . PHE A 1 205 ? 13.691 -10.853 -7.415 1.00 81.38 205 PHE A C 1
ATOM 1625 O O . PHE A 1 205 ? 14.454 -10.803 -6.445 1.00 81.38 205 PHE A O 1
ATOM 1632 N N . LEU A 1 206 ? 13.484 -9.794 -8.189 1.00 65.94 206 LEU A N 1
ATOM 1633 C CA . LEU A 1 206 ? 14.194 -8.521 -8.130 1.00 65.94 206 LEU A CA 1
ATOM 1634 C C . LEU A 1 206 ? 13.946 -7.615 -6.906 1.00 65.94 206 LEU A C 1
ATOM 1636 O O . LEU A 1 206 ? 14.803 -6.762 -6.665 1.00 65.94 206 LEU A O 1
ATOM 1640 N N . PRO A 1 207 ? 12.924 -7.789 -6.041 1.00 60.62 207 PRO A N 1
ATOM 1641 C CA . PRO A 1 207 ? 12.882 -7.083 -4.755 1.00 60.62 207 PRO A CA 1
ATOM 1642 C C . PRO A 1 207 ? 14.127 -7.325 -3.875 1.00 60.62 207 PRO A C 1
ATOM 1644 O O . PRO A 1 207 ? 14.408 -6.528 -2.985 1.00 60.62 207 PRO A O 1
ATOM 1647 N N . MET A 1 208 ? 14.914 -8.376 -4.154 1.00 49.78 208 MET A N 1
ATOM 1648 C CA . MET A 1 208 ? 16.230 -8.630 -3.551 1.00 49.78 208 MET A CA 1
ATOM 1649 C C . MET A 1 208 ? 17.395 -7.899 -4.244 1.00 49.78 208 MET A C 1
ATOM 1651 O O . MET A 1 208 ? 18.422 -7.705 -3.608 1.00 49.78 208 MET A O 1
ATOM 1655 N N . HIS A 1 209 ? 17.267 -7.424 -5.491 1.00 48.78 209 HIS A N 1
ATOM 1656 C CA . HIS A 1 209 ? 18.267 -6.547 -6.136 1.00 48.78 209 HIS A CA 1
ATOM 1657 C C . HIS A 1 209 ? 18.259 -5.120 -5.561 1.00 48.78 209 HIS A C 1
ATOM 1659 O O . HIS A 1 209 ? 19.173 -4.336 -5.816 1.00 48.78 209 HIS A O 1
ATOM 1665 N N . VAL A 1 210 ? 17.311 -4.823 -4.662 1.00 50.62 210 VAL A N 1
ATOM 1666 C CA . VAL A 1 210 ? 17.454 -3.771 -3.643 1.00 50.62 210 VAL A CA 1
ATOM 1667 C C . VAL A 1 210 ? 18.691 -4.025 -2.762 1.00 50.62 210 VAL A C 1
ATOM 1669 O O . VAL A 1 210 ? 19.119 -3.118 -2.068 1.00 50.62 210 VAL A O 1
ATOM 1672 N N . GLN A 1 211 ? 19.358 -5.186 -2.832 1.00 43.69 211 GLN A N 1
ATOM 1673 C CA . GLN A 1 211 ? 20.739 -5.349 -2.368 1.00 43.69 211 GLN A CA 1
ATOM 1674 C C . GLN A 1 211 ? 21.656 -4.264 -2.938 1.00 43.69 211 GLN A C 1
ATOM 1676 O O . GLN A 1 211 ? 22.392 -3.669 -2.169 1.00 43.69 211 GLN A O 1
ATOM 1681 N N . GLY A 1 212 ? 21.575 -3.917 -4.227 1.00 43.88 212 GLY A N 1
ATOM 1682 C CA . GLY A 1 212 ? 22.338 -2.790 -4.781 1.00 43.88 212 GLY A CA 1
ATOM 1683 C C . GLY A 1 212 ? 21.947 -1.447 -4.156 1.00 43.88 212 GLY A C 1
ATOM 1684 O O . GLY A 1 212 ? 22.797 -0.578 -3.972 1.00 43.88 212 GLY A O 1
ATOM 1685 N N . PHE A 1 213 ? 20.680 -1.312 -3.743 1.00 45.88 213 PHE A N 1
ATOM 1686 C CA . PHE A 1 213 ? 20.254 -0.218 -2.8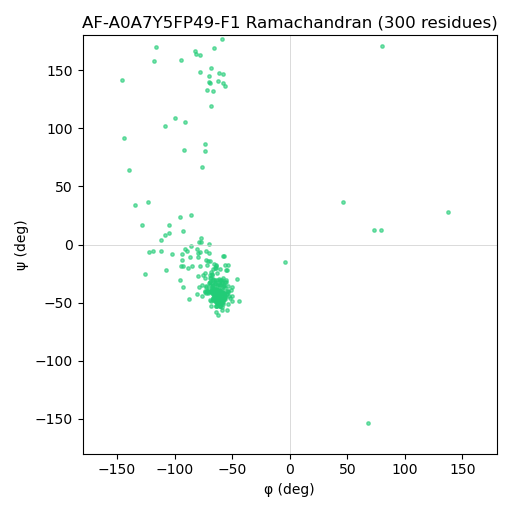79 1.00 45.88 213 PHE A CA 1
ATOM 1687 C C . PHE A 1 213 ? 20.957 -0.323 -1.531 1.00 45.88 213 PHE A C 1
ATOM 1689 O O . PHE A 1 213 ? 21.697 0.608 -1.287 1.00 45.88 213 PHE A O 1
ATOM 1696 N N . LEU A 1 214 ? 20.839 -1.421 -0.759 1.00 41.06 214 LEU A N 1
ATOM 1697 C CA . LEU A 1 214 ? 21.426 -1.695 0.575 1.00 41.06 214 LEU A CA 1
ATOM 1698 C C . LEU A 1 214 ? 22.966 -1.631 0.648 1.00 41.06 214 LEU A C 1
ATOM 1700 O O . LEU A 1 214 ? 23.510 -1.269 1.690 1.00 41.06 214 LEU A O 1
ATOM 1704 N N . TYR A 1 215 ? 23.656 -1.959 -0.444 1.00 42.34 215 TYR A N 1
ATOM 1705 C CA . TYR A 1 215 ? 25.114 -1.907 -0.584 1.00 42.34 215 TYR A CA 1
ATOM 1706 C C . TYR A 1 215 ? 25.624 -0.550 -1.085 1.00 42.34 215 TYR A C 1
ATOM 1708 O O . TYR A 1 215 ? 26.834 -0.337 -1.104 1.00 42.34 215 TYR A O 1
ATOM 1716 N N . SER A 1 216 ? 24.744 0.390 -1.457 1.00 52.41 216 SER A N 1
ATOM 1717 C CA . SER A 1 216 ? 25.164 1.786 -1.610 1.00 52.41 216 SER A CA 1
ATOM 1718 C C . SER A 1 216 ? 25.474 2.386 -0.231 1.00 52.41 216 SER A C 1
ATOM 1720 O O . SER A 1 216 ? 24.813 2.064 0.762 1.00 52.41 216 SER A O 1
ATOM 1722 N N . GLU A 1 217 ? 26.466 3.277 -0.146 1.00 48.47 217 GLU A N 1
ATOM 1723 C CA . GLU A 1 217 ? 26.905 3.913 1.113 1.00 48.47 217 GLU A CA 1
ATOM 1724 C C . GLU A 1 217 ? 25.777 4.683 1.849 1.00 48.47 217 GLU A C 1
ATOM 1726 O O . GLU A 1 217 ? 25.902 5.023 3.026 1.00 48.47 217 GLU A O 1
ATOM 1731 N N . ASN A 1 218 ? 24.618 4.869 1.205 1.00 52.50 218 ASN A N 1
ATO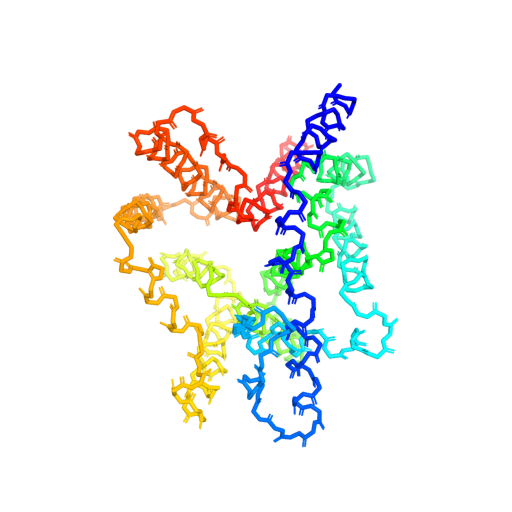M 1732 C CA . ASN A 1 218 ? 23.449 5.600 1.699 1.00 52.50 218 ASN A CA 1
ATOM 1733 C C . ASN A 1 218 ? 22.577 4.833 2.720 1.00 52.50 218 ASN A C 1
ATOM 1735 O O . ASN A 1 218 ? 21.642 5.424 3.265 1.00 52.50 218 ASN A O 1
ATOM 1739 N N . ASN A 1 219 ? 22.823 3.546 3.009 1.00 53.84 219 ASN A N 1
ATOM 1740 C CA . ASN A 1 219 ? 21.907 2.742 3.854 1.00 53.84 219 ASN A CA 1
ATOM 1741 C C . ASN A 1 219 ? 22.239 2.698 5.324 1.00 53.84 219 ASN A C 1
ATOM 1743 O O . ASN A 1 219 ? 21.371 2.309 6.106 1.00 53.84 219 ASN A O 1
ATOM 1747 N N . LEU A 1 220 ? 23.435 3.131 5.723 1.00 56.50 220 LEU A N 1
ATOM 1748 C CA . LEU A 1 220 ? 23.735 3.301 7.142 1.00 56.50 220 LEU A CA 1
ATOM 1749 C C . LEU A 1 220 ? 22.669 4.198 7.784 1.00 56.50 220 LEU A C 1
ATOM 1751 O O . LEU A 1 220 ? 22.144 3.891 8.844 1.00 56.50 220 LEU A O 1
ATOM 1755 N N . THR A 1 221 ? 22.255 5.231 7.054 1.00 56.91 221 THR A N 1
ATOM 1756 C CA . THR A 1 221 ? 21.135 6.120 7.351 1.00 56.91 221 THR A CA 1
ATOM 1757 C C . THR A 1 221 ? 19.815 5.373 7.569 1.00 56.91 221 THR A C 1
ATOM 1759 O O . THR A 1 221 ? 19.211 5.488 8.631 1.00 56.91 221 THR A O 1
ATOM 1762 N N . VAL A 1 222 ? 19.365 4.568 6.601 1.00 55.91 222 VAL A N 1
ATOM 1763 C CA . VAL A 1 222 ? 18.094 3.824 6.695 1.00 55.91 222 VAL A CA 1
ATOM 1764 C C . VAL A 1 222 ? 18.128 2.817 7.847 1.00 55.91 222 VAL A C 1
ATOM 1766 O O . VAL A 1 222 ? 17.147 2.686 8.580 1.00 55.91 222 VAL A O 1
ATOM 1769 N N . ILE A 1 223 ? 19.266 2.150 8.051 1.00 58.38 223 ILE A N 1
ATOM 1770 C CA . ILE A 1 223 ? 19.490 1.200 9.144 1.00 58.38 223 ILE A CA 1
ATOM 1771 C C . ILE A 1 223 ? 19.472 1.920 10.496 1.00 58.38 223 ILE A C 1
ATOM 1773 O O . ILE A 1 223 ? 18.764 1.479 11.397 1.00 58.38 223 ILE A O 1
ATOM 1777 N N . ILE A 1 224 ? 20.182 3.043 10.637 1.00 64.88 224 ILE A N 1
ATOM 1778 C CA . ILE A 1 224 ? 20.210 3.858 11.862 1.00 64.88 224 ILE A CA 1
ATOM 1779 C C . ILE A 1 224 ? 18.808 4.345 12.205 1.00 64.88 224 ILE A C 1
ATOM 1781 O O . ILE A 1 224 ? 18.412 4.294 13.363 1.00 64.88 224 ILE A O 1
ATOM 1785 N N . ILE A 1 225 ? 18.029 4.773 11.216 1.00 64.62 225 ILE A N 1
ATOM 1786 C CA . ILE A 1 225 ? 16.683 5.295 11.454 1.00 64.62 225 ILE A CA 1
ATOM 1787 C C . ILE A 1 225 ? 15.715 4.177 11.787 1.00 64.62 225 ILE A C 1
ATOM 1789 O O . ILE A 1 225 ? 14.919 4.328 12.708 1.00 64.62 225 ILE A O 1
ATOM 1793 N N . SER A 1 226 ? 15.823 3.038 11.104 1.00 59.62 226 SER A N 1
ATOM 1794 C CA . SER A 1 226 ? 15.067 1.833 11.445 1.00 59.62 226 SER A CA 1
ATOM 1795 C C . SER A 1 226 ? 15.391 1.380 12.870 1.00 59.62 226 SER A C 1
ATOM 1797 O O . SER A 1 226 ? 14.482 1.088 13.638 1.00 59.62 226 SER A O 1
ATOM 1799 N N . LEU A 1 227 ? 16.667 1.406 13.270 1.00 62.41 227 LEU A N 1
ATOM 1800 C CA . LEU A 1 227 ? 17.107 1.132 14.640 1.00 62.41 227 LEU A CA 1
ATOM 1801 C C . LEU A 1 227 ? 16.577 2.167 15.635 1.00 62.41 227 LEU A C 1
ATOM 1803 O O . LEU A 1 227 ? 16.105 1.789 16.701 1.00 62.41 227 LEU A O 1
ATOM 1807 N N . PHE A 1 228 ? 16.604 3.456 15.300 1.00 71.25 228 PHE A N 1
ATOM 1808 C CA . PHE A 1 228 ? 16.101 4.516 16.171 1.00 71.25 228 PHE A CA 1
ATOM 1809 C C . PHE A 1 228 ? 14.586 4.405 16.362 1.00 71.25 228 PHE A C 1
ATOM 1811 O O . PHE A 1 228 ? 14.095 4.535 17.479 1.00 71.25 228 PHE A O 1
ATOM 1818 N N . LEU A 1 229 ? 13.852 4.080 15.296 1.00 66.19 229 LEU A N 1
ATOM 1819 C CA . LEU A 1 229 ? 12.430 3.742 15.320 1.00 66.19 229 LEU A CA 1
ATOM 1820 C C . LEU A 1 229 ? 12.146 2.528 16.194 1.00 66.19 229 LEU A C 1
ATOM 1822 O O . LEU A 1 229 ? 11.240 2.573 17.021 1.00 66.19 229 LEU A O 1
ATOM 1826 N N . LEU A 1 230 ? 12.926 1.460 16.031 1.00 61.97 230 LEU A N 1
ATOM 1827 C CA . LEU A 1 230 ? 12.823 0.249 16.838 1.00 61.97 230 LEU A CA 1
ATOM 1828 C C . LEU A 1 230 ? 13.070 0.548 18.321 1.00 61.97 230 LEU A C 1
ATOM 1830 O O . LEU A 1 230 ? 12.295 0.104 19.163 1.00 61.97 230 LEU A O 1
ATOM 1834 N N . ILE A 1 231 ? 14.099 1.338 18.642 1.00 67.12 231 ILE A N 1
ATOM 1835 C CA . ILE A 1 231 ? 14.418 1.765 20.011 1.00 67.12 231 ILE A CA 1
ATOM 1836 C C . ILE A 1 231 ? 13.307 2.659 20.565 1.00 67.12 231 ILE A C 1
ATOM 1838 O O . ILE A 1 231 ? 12.848 2.435 21.681 1.00 67.12 231 ILE A O 1
ATOM 1842 N N . TYR A 1 232 ? 12.827 3.637 19.796 1.00 70.81 232 TYR A N 1
ATOM 1843 C CA . TYR A 1 232 ? 11.742 4.526 20.207 1.00 70.81 232 TYR A CA 1
ATOM 1844 C C . TYR A 1 232 ? 10.449 3.745 20.484 1.00 70.81 232 TYR A C 1
ATOM 1846 O O . TYR A 1 232 ? 9.862 3.899 21.555 1.00 70.81 232 TYR A O 1
ATOM 1854 N N . LEU A 1 233 ? 10.049 2.853 19.570 1.00 62.28 233 LEU A N 1
ATOM 1855 C CA . LEU A 1 233 ? 8.910 1.943 19.737 1.00 62.28 233 LEU A CA 1
ATOM 1856 C C . LEU A 1 233 ? 9.079 1.055 20.970 1.00 62.28 233 LEU A C 1
ATOM 1858 O O . LEU A 1 233 ? 8.141 0.883 21.746 1.00 62.28 233 LEU A O 1
ATOM 1862 N N . PHE A 1 234 ? 10.280 0.515 21.176 1.00 62.41 234 PHE A N 1
ATOM 1863 C CA . PHE A 1 234 ? 10.592 -0.316 22.331 1.00 62.41 234 PHE A CA 1
ATOM 1864 C C . PHE A 1 234 ? 10.489 0.464 23.649 1.00 62.41 234 PHE A C 1
ATOM 1866 O O . PHE A 1 234 ? 9.906 -0.036 24.610 1.00 62.41 234 PHE A O 1
ATOM 1873 N N . VAL A 1 235 ? 10.990 1.701 23.695 1.00 68.69 235 VAL A N 1
ATOM 1874 C CA . VAL A 1 235 ? 10.909 2.590 24.867 1.00 68.69 235 VAL A CA 1
ATOM 1875 C C . VAL A 1 235 ? 9.464 3.017 25.138 1.00 68.69 235 VAL A C 1
ATOM 1877 O O . VAL A 1 235 ? 9.042 3.095 26.289 1.00 68.69 235 VAL A O 1
ATOM 1880 N N . ARG A 1 236 ? 8.673 3.251 24.087 1.00 64.69 236 ARG A N 1
ATOM 1881 C CA . ARG A 1 236 ? 7.272 3.695 24.170 1.00 64.69 236 ARG A CA 1
ATOM 1882 C C . ARG A 1 236 ? 6.254 2.551 24.155 1.00 64.69 236 ARG A C 1
ATOM 1884 O O . ARG A 1 236 ? 5.052 2.814 24.101 1.00 64.69 236 ARG A O 1
ATOM 1891 N N . ARG A 1 237 ? 6.703 1.296 24.304 1.00 57.81 237 ARG A N 1
ATOM 1892 C CA . ARG A 1 237 ? 5.860 0.081 24.315 1.00 57.81 237 ARG A CA 1
ATOM 1893 C C . ARG A 1 237 ? 4.711 0.121 25.326 1.00 57.81 237 ARG A C 1
ATOM 1895 O O . ARG A 1 237 ? 3.771 -0.667 25.230 1.00 57.81 237 ARG A O 1
ATOM 1902 N N . GLU A 1 238 ? 4.789 1.019 26.310 1.00 55.09 238 GLU A N 1
ATOM 1903 C CA . GLU A 1 238 ? 3.783 1.172 27.352 1.00 55.09 238 GLU A CA 1
ATOM 1904 C C . GLU A 1 238 ? 2.585 2.078 27.005 1.00 55.09 238 GLU A C 1
ATOM 1906 O O . GLU A 1 238 ? 1.664 2.160 27.814 1.00 55.09 238 GLU A O 1
ATOM 1911 N N . MET A 1 239 ? 2.523 2.686 25.813 1.00 53.09 239 MET A N 1
ATOM 1912 C CA . MET A 1 239 ? 1.483 3.681 25.479 1.00 53.09 239 MET A CA 1
ATOM 1913 C C . MET A 1 239 ? 0.713 3.424 24.168 1.00 53.09 239 MET A C 1
ATOM 1915 O O . MET A 1 239 ? 0.095 4.339 23.639 1.00 53.09 239 MET A O 1
ATOM 1919 N N . VAL A 1 240 ? 0.749 2.214 23.602 1.00 54.62 240 VAL A N 1
ATOM 1920 C CA . VAL A 1 240 ? 0.310 1.999 22.207 1.00 54.62 240 VAL A CA 1
ATOM 1921 C C . VAL A 1 240 ? -1.215 2.064 22.018 1.00 54.62 240 VAL A C 1
ATOM 1923 O O . VAL A 1 240 ? -1.891 1.037 22.030 1.00 54.62 240 VAL A O 1
ATOM 1926 N N . SER A 1 241 ? -1.742 3.273 21.803 1.00 66.25 241 SER A N 1
ATOM 1927 C CA . SER A 1 241 ? -3.020 3.523 21.125 1.00 66.25 241 SER A CA 1
ATOM 1928 C C . SER A 1 241 ? -2.830 3.489 19.599 1.00 66.25 241 SER A C 1
ATOM 1930 O O . SER A 1 241 ? -1.704 3.532 19.089 1.00 66.25 241 SER A O 1
ATOM 1932 N N . PHE A 1 242 ? -3.933 3.414 18.849 1.00 61.12 242 PHE A N 1
ATOM 1933 C CA . PHE A 1 242 ? -3.926 3.532 17.383 1.00 61.12 242 PHE A CA 1
ATOM 1934 C C . PHE A 1 242 ? -3.272 4.841 16.909 1.00 61.12 242 PHE A C 1
ATOM 1936 O O . PHE A 1 242 ? -2.607 4.877 15.875 1.00 61.12 242 PHE A O 1
ATOM 1943 N N . GLU A 1 243 ? -3.404 5.916 17.682 1.00 62.72 243 GLU A N 1
ATOM 1944 C CA . GLU A 1 243 ? -2.813 7.208 17.340 1.00 62.72 243 GLU A CA 1
ATOM 1945 C C . GLU A 1 243 ? -1.306 7.183 17.543 1.00 62.72 243 GLU A C 1
ATOM 1947 O O . GLU A 1 243 ? -0.582 7.643 16.666 1.00 62.72 243 GLU A O 1
ATOM 1952 N N . LEU A 1 244 ? -0.822 6.564 18.627 1.00 62.81 244 LEU A N 1
ATOM 1953 C CA . LEU A 1 244 ? 0.612 6.397 18.853 1.00 62.81 244 LEU A CA 1
ATOM 1954 C C . LEU A 1 244 ? 1.251 5.504 17.777 1.00 62.81 244 LEU A C 1
ATOM 1956 O O . LEU A 1 244 ? 2.400 5.726 17.395 1.00 62.81 244 LEU A O 1
ATOM 1960 N N . TYR A 1 245 ? 0.513 4.518 17.249 1.00 63.16 245 TYR A N 1
ATOM 1961 C CA . TYR A 1 245 ? 0.948 3.711 16.102 1.00 63.16 245 TYR A CA 1
ATOM 1962 C C . TYR A 1 245 ? 1.207 4.595 14.877 1.00 63.16 245 TYR A C 1
ATOM 1964 O O . TYR A 1 245 ? 2.311 4.587 14.326 1.00 63.16 245 TYR A O 1
ATOM 1972 N N . LEU A 1 246 ? 0.218 5.405 14.48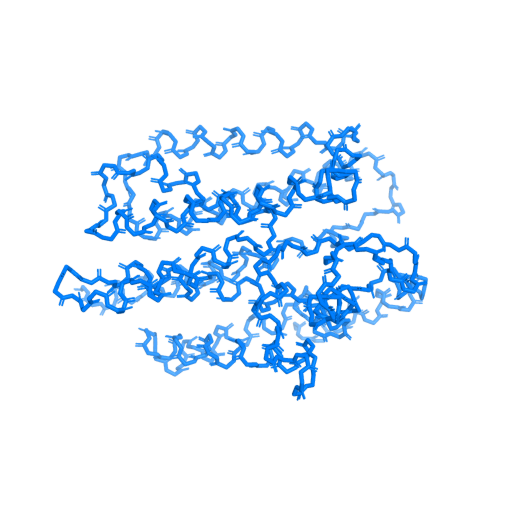9 1.00 63.38 246 LEU A N 1
ATOM 1973 C CA . LEU A 1 246 ? 0.344 6.308 13.346 1.00 63.38 246 LEU A CA 1
ATOM 1974 C C . LEU A 1 246 ? 1.381 7.411 13.590 1.00 63.38 246 LEU A C 1
ATOM 1976 O O . LEU A 1 246 ? 2.146 7.737 12.685 1.00 63.38 246 LEU A O 1
ATOM 1980 N N . GLU A 1 247 ? 1.450 7.961 14.800 1.00 64.88 247 GLU A N 1
ATOM 1981 C CA . GLU A 1 247 ? 2.440 8.962 15.197 1.00 64.88 247 GLU A CA 1
ATOM 1982 C C . GLU A 1 247 ? 3.855 8.393 15.101 1.00 64.88 247 GLU A C 1
ATOM 1984 O O . GLU A 1 247 ? 4.732 9.028 14.522 1.00 64.88 247 GLU A O 1
ATOM 1989 N N . THR A 1 248 ? 4.076 7.162 15.564 1.00 62.78 248 THR A N 1
ATOM 1990 C CA . THR A 1 248 ? 5.406 6.549 15.510 1.00 62.78 248 THR A CA 1
ATOM 1991 C C . THR A 1 248 ? 5.854 6.280 14.079 1.00 62.78 248 THR A C 1
ATOM 1993 O O . THR A 1 248 ? 6.996 6.574 13.729 1.00 62.78 248 THR A O 1
ATOM 1996 N N . ILE A 1 249 ? 4.954 5.782 13.229 1.00 62.97 249 ILE A N 1
ATOM 1997 C CA . ILE A 1 249 ? 5.212 5.645 11.789 1.00 62.97 249 ILE A CA 1
ATOM 1998 C C . ILE A 1 249 ? 5.594 7.002 11.198 1.00 62.97 249 ILE A C 1
ATOM 2000 O O . ILE A 1 249 ? 6.587 7.116 10.484 1.00 62.97 249 ILE A O 1
ATOM 2004 N N . SER A 1 250 ? 4.829 8.039 11.528 1.00 62.50 250 SER A N 1
ATOM 2005 C CA . SER A 1 250 ? 5.026 9.378 10.981 1.00 62.50 250 SER A CA 1
ATOM 2006 C C . SER A 1 250 ? 6.353 9.997 11.418 1.00 62.50 250 SER A C 1
ATOM 2008 O O . SER A 1 250 ? 7.092 10.513 10.584 1.00 62.50 250 SER A O 1
ATOM 2010 N N . ILE A 1 251 ? 6.691 9.905 12.708 1.00 63.50 251 ILE A N 1
ATOM 2011 C CA . ILE A 1 251 ? 7.965 10.378 13.266 1.00 63.50 251 ILE A CA 1
ATOM 2012 C C . ILE A 1 251 ? 9.125 9.625 12.631 1.00 63.50 251 ILE A C 1
ATOM 2014 O O . ILE A 1 251 ? 10.088 10.246 12.185 1.00 63.50 251 ILE A O 1
ATOM 2018 N N . GLY A 1 252 ? 9.018 8.298 12.544 1.00 60.62 252 GLY A N 1
ATOM 2019 C CA . GLY A 1 252 ? 10.023 7.468 11.900 1.00 60.62 252 GLY A CA 1
ATOM 2020 C C . GLY A 1 252 ? 10.382 7.948 10.510 1.00 60.62 252 GLY A C 1
ATOM 2021 O O . GLY A 1 252 ? 11.547 7.992 10.134 1.00 60.62 252 GLY A O 1
ATOM 2022 N N . VAL A 1 253 ? 9.373 8.389 9.776 1.00 59.84 253 VAL A N 1
ATOM 2023 C CA . VAL A 1 253 ? 9.523 8.831 8.399 1.00 59.84 253 VAL A CA 1
ATOM 2024 C C . VAL A 1 253 ? 10.055 10.239 8.316 1.00 59.84 253 VAL A C 1
ATOM 2026 O O . VAL A 1 253 ? 10.938 10.485 7.507 1.00 59.84 253 VAL A O 1
ATOM 2029 N N . VAL A 1 254 ? 9.568 11.161 9.146 1.00 62.00 254 VAL A N 1
ATOM 2030 C CA . VAL A 1 254 ? 10.151 12.506 9.229 1.00 62.00 254 VAL A CA 1
ATOM 2031 C C . VAL A 1 254 ? 11.648 12.395 9.506 1.00 62.00 254 VAL A C 1
ATOM 2033 O O . VAL A 1 254 ? 12.436 13.082 8.865 1.00 62.00 254 VAL A O 1
ATOM 2036 N N . ILE A 1 255 ? 12.053 11.460 10.369 1.00 60.28 255 ILE A N 1
ATOM 2037 C CA . ILE A 1 255 ? 13.462 11.152 10.597 1.00 60.28 255 ILE A CA 1
ATOM 2038 C C . ILE A 1 255 ? 14.111 10.590 9.318 1.00 60.28 255 ILE A C 1
ATOM 2040 O O . ILE A 1 255 ? 15.139 11.129 8.917 1.00 60.28 255 ILE A O 1
ATOM 2044 N N . VAL A 1 256 ? 13.526 9.592 8.631 1.00 57.88 256 VAL A N 1
ATOM 2045 C CA . VAL A 1 256 ? 14.048 9.088 7.332 1.00 57.88 256 VAL A CA 1
ATOM 2046 C C . VAL A 1 256 ? 14.298 10.223 6.346 1.00 57.88 256 VAL A C 1
ATOM 2048 O O . VAL A 1 256 ? 15.387 10.320 5.781 1.00 57.88 256 VAL A O 1
ATOM 2051 N N . LEU A 1 257 ? 13.320 11.108 6.180 1.00 59.34 257 LEU A N 1
ATOM 2052 C CA . LEU A 1 257 ? 13.388 12.227 5.253 1.00 59.34 257 LEU A CA 1
ATOM 2053 C C . LEU A 1 257 ? 14.448 13.240 5.671 1.00 59.34 257 LEU A C 1
ATOM 2055 O O . LEU A 1 257 ? 15.256 13.631 4.834 1.00 59.34 257 LEU A O 1
ATOM 2059 N N . ILE A 1 258 ? 14.499 13.633 6.948 1.00 61.44 258 ILE A N 1
ATOM 2060 C CA . ILE A 1 258 ? 15.512 14.569 7.450 1.00 61.44 258 ILE A CA 1
ATOM 2061 C C . ILE A 1 258 ? 16.907 13.999 7.224 1.00 61.44 258 ILE A C 1
ATOM 2063 O O . ILE A 1 258 ? 17.749 14.687 6.653 1.00 61.44 258 ILE A O 1
ATOM 2067 N N . VAL A 1 259 ? 17.167 12.750 7.618 1.00 60.31 259 VAL A N 1
ATOM 2068 C CA . VAL A 1 259 ? 18.523 12.205 7.501 1.00 60.31 259 VAL A CA 1
ATOM 2069 C C . VAL A 1 259 ? 18.901 11.976 6.038 1.00 60.31 259 VAL A C 1
ATOM 2071 O O . VAL A 1 259 ? 20.025 12.299 5.672 1.00 60.31 259 VAL A O 1
ATOM 2074 N N . GLN A 1 260 ? 17.987 11.520 5.170 1.00 58.94 260 GLN A N 1
ATOM 2075 C CA . GLN A 1 260 ? 18.269 11.453 3.728 1.00 58.94 260 GLN A CA 1
ATOM 2076 C C . GLN A 1 260 ? 18.584 12.835 3.139 1.00 58.94 260 GLN A C 1
ATOM 2078 O O . GLN A 1 260 ? 19.500 12.966 2.329 1.00 58.94 260 GLN A O 1
ATOM 2083 N N . SER A 1 261 ? 17.856 13.868 3.563 1.00 60.03 261 SER A N 1
ATOM 2084 C CA . SER A 1 261 ? 18.054 15.244 3.096 1.00 60.03 261 SER A CA 1
ATOM 2085 C C . SER A 1 261 ? 19.392 15.813 3.551 1.00 60.03 261 SER A C 1
ATOM 2087 O O . SER A 1 261 ? 20.124 16.385 2.749 1.00 60.03 261 SER A O 1
ATOM 2089 N N . VAL A 1 262 ? 19.733 15.616 4.827 1.00 62.78 262 VAL A N 1
ATOM 2090 C CA . VAL A 1 262 ? 21.005 16.044 5.419 1.00 62.78 262 VAL A CA 1
ATOM 2091 C C . VAL A 1 262 ? 22.171 15.292 4.785 1.00 62.78 262 VAL A C 1
ATOM 2093 O O . VAL A 1 262 ? 23.144 15.916 4.380 1.00 62.78 262 VAL A O 1
ATOM 2096 N N . TYR A 1 263 ? 22.058 13.971 4.638 1.00 60.09 263 TYR A N 1
ATOM 2097 C CA . TYR A 1 263 ? 23.076 13.154 3.987 1.00 60.09 263 TYR A CA 1
ATOM 2098 C C . TYR A 1 263 ? 23.323 13.621 2.549 1.00 60.09 263 TYR A C 1
ATOM 2100 O O . TYR A 1 263 ? 24.466 13.850 2.166 1.00 60.09 263 TYR A O 1
ATOM 2108 N N . ARG A 1 264 ? 22.263 13.844 1.759 1.00 60.12 264 ARG A N 1
ATOM 2109 C CA . ARG A 1 264 ? 22.410 14.351 0.386 1.00 60.12 264 ARG A CA 1
ATOM 2110 C C . ARG A 1 264 ? 23.022 15.744 0.352 1.00 60.12 264 ARG A C 1
ATOM 2112 O O . ARG A 1 264 ? 23.888 15.975 -0.477 1.00 60.12 264 ARG A O 1
ATOM 2119 N N . PHE A 1 265 ? 22.622 16.633 1.258 1.00 63.03 265 PHE A N 1
ATOM 2120 C CA . PHE A 1 265 ? 23.223 17.961 1.381 1.00 63.03 265 PHE A CA 1
ATOM 2121 C C . PHE A 1 265 ? 24.725 17.899 1.709 1.00 63.03 265 PHE A C 1
ATOM 2123 O O . PHE A 1 265 ? 25.488 18.739 1.245 1.00 63.03 265 PHE A O 1
ATOM 2130 N N . MET A 1 266 ? 25.156 16.909 2.496 1.00 62.12 266 MET A N 1
ATOM 2131 C CA . MET A 1 266 ? 26.565 16.717 2.857 1.00 62.12 266 MET A CA 1
ATOM 2132 C C . MET A 1 266 ? 27.390 16.046 1.750 1.00 62.12 266 MET A C 1
ATOM 2134 O O . MET A 1 266 ? 28.564 16.370 1.602 1.00 62.12 266 MET A O 1
ATOM 2138 N N . VAL A 1 267 ? 26.804 15.102 1.007 1.00 64.06 267 VAL A N 1
ATOM 2139 C CA . VAL A 1 267 ? 27.524 14.266 0.028 1.00 64.06 267 VAL A CA 1
ATOM 2140 C C . VAL A 1 267 ? 27.490 14.844 -1.385 1.00 64.06 267 VAL A C 1
ATOM 2142 O O . VAL A 1 267 ? 28.481 14.750 -2.104 1.00 64.06 267 VAL A O 1
ATOM 2145 N N . TYR A 1 268 ? 26.382 15.465 -1.786 1.00 63.53 268 TYR A N 1
ATOM 2146 C CA . TYR A 1 268 ? 26.253 16.097 -3.095 1.00 63.53 268 TYR A CA 1
ATOM 2147 C C . TYR A 1 268 ? 26.471 17.607 -2.955 1.00 63.53 268 TYR A C 1
ATOM 2149 O O . TYR A 1 268 ? 25.644 18.329 -2.400 1.00 63.53 268 TYR A O 1
ATOM 2157 N N . THR A 1 269 ? 27.605 18.092 -3.464 1.00 52.97 269 THR A N 1
ATOM 2158 C CA . THR A 1 269 ? 27.880 19.526 -3.632 1.00 52.97 269 THR A CA 1
ATOM 2159 C C . THR A 1 269 ? 26.793 20.187 -4.483 1.00 52.97 269 THR A C 1
ATOM 2161 O O . THR A 1 269 ? 26.404 19.614 -5.492 1.00 52.97 269 THR A O 1
ATOM 2164 N N . GLN A 1 270 ? 26.346 21.370 -4.037 1.00 52.78 270 GLN A N 1
ATOM 2165 C CA . GLN A 1 270 ? 25.301 22.326 -4.480 1.00 52.78 270 GLN A CA 1
ATOM 2166 C C . GLN A 1 270 ? 24.465 22.157 -5.774 1.00 52.78 270 GLN A C 1
ATOM 2168 O O . GLN A 1 270 ? 23.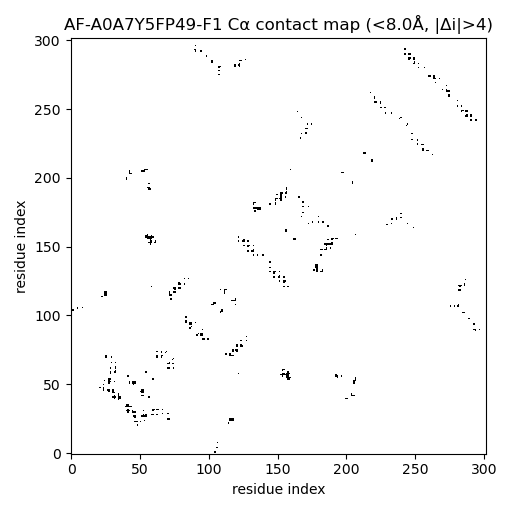435 22.821 -5.858 1.00 52.78 270 GLN A O 1
ATOM 2173 N N . GLU A 1 271 ? 24.800 21.310 -6.742 1.00 49.62 271 GLU A N 1
ATOM 2174 C CA . GLU A 1 271 ? 24.036 21.165 -7.992 1.00 49.62 271 GLU A CA 1
ATOM 2175 C C . GLU A 1 271 ? 22.956 20.064 -7.945 1.00 49.62 271 GLU A C 1
ATOM 2177 O O . GLU A 1 271 ? 21.988 20.144 -8.693 1.00 49.62 271 GLU A O 1
ATOM 2182 N N . ASP A 1 272 ? 23.026 19.116 -6.996 1.00 48.19 272 ASP A N 1
ATOM 2183 C CA . ASP A 1 272 ? 22.124 17.947 -6.940 1.00 48.19 272 ASP A CA 1
ATOM 2184 C C . ASP A 1 272 ? 21.333 17.812 -5.616 1.00 48.19 272 ASP A C 1
ATOM 2186 O O . ASP A 1 272 ? 21.075 16.708 -5.118 1.00 48.19 272 ASP A O 1
ATOM 2190 N N . ILE A 1 273 ? 20.908 18.927 -5.006 1.00 48.03 273 ILE A N 1
ATOM 2191 C CA . ILE A 1 273 ? 20.054 18.906 -3.799 1.00 48.03 273 ILE A CA 1
ATOM 2192 C C . ILE A 1 273 ? 18.601 18.552 -4.189 1.00 48.03 273 ILE A C 1
ATOM 2194 O O . ILE A 1 273 ? 17.673 19.351 -4.076 1.00 48.03 273 ILE A O 1
ATOM 2198 N N . TYR A 1 274 ? 18.371 17.319 -4.649 1.00 52.88 274 TYR A N 1
ATOM 2199 C CA . TYR A 1 274 ? 17.031 16.795 -4.932 1.00 52.88 274 TYR A CA 1
ATOM 2200 C C . TYR A 1 274 ? 16.461 16.088 -3.704 1.00 52.88 274 TYR A C 1
ATOM 2202 O O . TYR A 1 274 ? 16.453 14.859 -3.606 1.00 52.88 274 TYR A O 1
ATOM 2210 N N . LEU A 1 275 ? 15.925 16.881 -2.778 1.00 45.09 275 LEU A N 1
ATOM 2211 C CA . LEU A 1 275 ? 15.151 16.407 -1.622 1.00 45.09 275 LEU A CA 1
ATOM 2212 C C . LEU A 1 275 ? 13.958 15.500 -2.008 1.00 45.09 275 LEU A C 1
ATOM 2214 O O . LEU A 1 275 ? 13.499 14.712 -1.189 1.00 45.09 275 LEU A O 1
ATOM 2218 N N . PHE A 1 276 ? 13.473 15.580 -3.252 1.00 48.06 276 PHE A N 1
ATOM 2219 C CA . PHE A 1 276 ? 12.258 14.899 -3.725 1.00 48.06 276 PHE A CA 1
ATOM 2220 C C . PHE A 1 276 ? 12.505 13.726 -4.682 1.00 48.06 276 PHE A C 1
ATOM 2222 O O . PHE A 1 276 ? 11.555 13.187 -5.249 1.00 48.06 276 PHE A O 1
ATOM 2229 N N . ARG A 1 277 ? 13.762 13.303 -4.875 1.00 49.47 277 ARG A N 1
ATOM 2230 C CA . ARG A 1 277 ? 14.072 12.163 -5.757 1.00 49.47 277 ARG A CA 1
ATOM 2231 C C . ARG A 1 277 ? 13.429 10.861 -5.258 1.00 49.47 277 ARG A C 1
ATOM 2233 O O . ARG A 1 277 ? 13.002 10.017 -6.041 1.00 49.47 277 ARG A O 1
ATOM 2240 N N . GLU A 1 278 ? 13.361 10.722 -3.940 1.00 52.59 278 GLU A N 1
ATOM 2241 C CA . GLU A 1 278 ? 12.837 9.569 -3.219 1.00 52.59 278 GLU A CA 1
ATOM 2242 C C . GLU A 1 278 ? 11.335 9.800 -2.968 1.00 52.59 278 GLU A C 1
ATOM 2244 O O . GLU A 1 278 ? 10.951 10.610 -2.131 1.00 52.59 278 GLU A O 1
ATOM 2249 N N . ARG A 1 279 ? 10.465 9.110 -3.719 1.00 60.09 279 ARG A N 1
ATOM 2250 C CA . ARG A 1 279 ? 8.988 9.280 -3.708 1.00 60.09 279 ARG A CA 1
ATOM 2251 C C . ARG A 1 279 ? 8.294 8.628 -2.502 1.00 60.09 279 ARG A C 1
ATOM 2253 O O . ARG A 1 279 ? 7.070 8.640 -2.383 1.00 60.09 279 ARG A O 1
ATOM 2260 N N . TYR A 1 280 ? 9.091 8.107 -1.572 1.00 57.50 280 TYR A N 1
ATOM 2261 C CA . TYR A 1 280 ? 8.652 7.446 -0.350 1.00 57.50 280 TYR A CA 1
ATOM 2262 C C . TYR A 1 280 ? 7.883 8.315 0.674 1.00 57.50 280 TYR A C 1
ATOM 2264 O O . TYR A 1 280 ? 7.148 7.713 1.455 1.00 57.50 280 TYR A O 1
ATOM 2272 N N . PRO A 1 281 ? 7.939 9.672 0.705 1.00 57.69 281 PRO A N 1
ATOM 2273 C CA . PRO A 1 281 ? 7.147 10.465 1.652 1.00 57.69 281 PRO A CA 1
ATOM 2274 C C . PRO A 1 281 ? 5.635 10.197 1.604 1.00 57.69 281 PRO A C 1
ATOM 2276 O O . PRO A 1 281 ? 4.960 10.311 2.629 1.00 57.69 281 PRO A O 1
ATOM 2279 N N . LEU A 1 282 ? 5.086 9.829 0.437 1.00 57.81 282 LEU A N 1
ATOM 2280 C CA . LEU A 1 282 ? 3.642 9.616 0.268 1.00 57.81 282 LEU A CA 1
ATOM 2281 C C . LEU A 1 282 ? 3.093 8.446 1.080 1.00 57.81 282 LEU A C 1
ATOM 2283 O O . LEU A 1 282 ? 1.980 8.554 1.596 1.00 57.81 282 LEU A O 1
ATOM 2287 N N . PHE A 1 283 ? 3.893 7.391 1.266 1.00 59.16 283 PHE A N 1
ATOM 2288 C CA . PHE A 1 283 ? 3.530 6.225 2.079 1.00 59.16 283 PHE A CA 1
ATOM 2289 C C . PHE A 1 283 ? 3.132 6.590 3.506 1.00 59.16 283 PHE A C 1
ATOM 2291 O O . PHE A 1 283 ? 2.413 5.853 4.174 1.00 59.16 283 PHE A O 1
ATOM 2298 N N . PHE A 1 284 ? 3.571 7.751 3.972 1.00 63.72 284 PHE A N 1
ATOM 2299 C CA . PHE A 1 284 ? 3.540 8.103 5.378 1.00 63.72 284 PHE A CA 1
ATOM 2300 C C . PHE A 1 284 ? 2.827 9.424 5.643 1.00 63.72 284 PHE A C 1
ATOM 2302 O O . PHE A 1 284 ? 2.248 9.593 6.713 1.00 63.72 284 PHE A O 1
ATOM 2309 N N . LEU A 1 285 ? 2.780 10.321 4.651 1.00 63.06 285 LEU A N 1
ATOM 2310 C CA . LEU A 1 285 ? 1.960 11.528 4.703 1.00 63.06 285 LEU A CA 1
ATOM 2311 C C . LEU A 1 285 ? 0.474 11.186 4.889 1.00 63.06 285 LEU A C 1
ATOM 2313 O O . LEU A 1 285 ? -0.217 11.834 5.671 1.00 63.06 285 LEU A O 1
ATOM 2317 N N . ILE A 1 286 ? -0.005 10.145 4.202 1.00 66.31 286 ILE A N 1
ATOM 2318 C CA . ILE A 1 286 ? -1.402 9.698 4.265 1.00 66.31 286 ILE A CA 1
ATOM 2319 C C . ILE A 1 286 ? -1.764 9.209 5.685 1.00 66.31 286 ILE A C 1
ATOM 2321 O O . ILE A 1 286 ? -2.709 9.763 6.256 1.00 66.31 286 ILE A O 1
ATOM 2325 N N . PRO A 1 287 ? -1.007 8.274 6.304 1.00 63.44 287 PRO A N 1
ATOM 2326 C CA . PRO A 1 287 ? -1.161 7.903 7.715 1.00 63.44 287 PRO A CA 1
ATOM 2327 C C . PRO A 1 287 ? -1.029 9.064 8.716 1.00 63.44 287 PRO A C 1
ATOM 2329 O O . PRO A 1 287 ? -1.820 9.139 9.655 1.00 63.44 287 PRO A O 1
ATOM 2332 N N . LEU A 1 288 ? -0.067 9.976 8.522 1.00 65.25 288 LEU A N 1
ATOM 2333 C CA . LEU A 1 288 ? 0.165 11.121 9.416 1.00 65.25 288 LEU A CA 1
ATOM 2334 C C . LEU A 1 288 ? -1.017 12.087 9.421 1.00 65.25 288 LEU A C 1
ATOM 2336 O O . LEU A 1 288 ? -1.560 12.431 10.466 1.00 65.25 288 LEU A O 1
ATOM 2340 N N . LEU A 1 289 ? -1.435 12.537 8.240 1.00 61.94 289 LEU A N 1
ATOM 2341 C CA . LEU A 1 289 ? -2.562 13.456 8.131 1.00 61.94 289 LEU A CA 1
ATOM 2342 C C . LEU A 1 289 ? -3.848 12.807 8.671 1.00 61.94 289 LEU A C 1
ATOM 2344 O O . LEU A 1 289 ? -4.716 13.494 9.205 1.00 61.94 289 LEU A O 1
ATOM 2348 N N . PHE A 1 290 ? -3.957 11.480 8.571 1.00 66.00 290 PHE A N 1
ATOM 2349 C CA . PHE A 1 290 ? -5.087 10.729 9.096 1.00 66.00 290 PHE A CA 1
ATOM 2350 C C . PHE A 1 290 ? -5.092 10.650 10.633 1.00 66.00 290 PHE A C 1
ATOM 2352 O O . PHE A 1 290 ? -6.148 10.818 11.245 1.00 66.00 290 PHE A O 1
ATOM 2359 N N . SER A 1 291 ? -3.934 10.474 11.280 1.00 67.62 291 SER A N 1
ATOM 2360 C CA . SER A 1 291 ? -3.847 10.448 12.750 1.00 67.62 291 SER A CA 1
ATOM 2361 C C . SER A 1 291 ? -4.253 11.777 13.384 1.00 67.62 291 SER A C 1
ATOM 2363 O O . SER A 1 291 ? -4.991 11.795 14.370 1.00 67.62 291 SER A O 1
ATOM 2365 N N . LEU A 1 292 ? -3.857 12.893 12.766 1.00 64.12 292 LEU A N 1
ATOM 2366 C CA . LEU A 1 292 ? -4.232 14.240 13.204 1.00 64.12 292 LEU A CA 1
ATOM 2367 C C . LEU A 1 292 ? -5.752 14.450 13.185 1.00 64.12 292 LEU A C 1
ATOM 2369 O O . LEU A 1 292 ? -6.304 15.130 14.049 1.00 64.12 292 LEU A O 1
ATOM 2373 N N . ILE A 1 293 ? -6.440 13.844 12.217 1.00 61.75 293 ILE A N 1
ATOM 2374 C CA . ILE A 1 293 ? -7.894 13.947 12.079 1.00 61.75 293 ILE A CA 1
ATOM 2375 C C . ILE A 1 293 ? -8.625 13.157 13.162 1.00 61.75 293 ILE A C 1
ATOM 2377 O O . ILE A 1 293 ? -9.634 13.641 13.683 1.00 61.75 293 ILE A O 1
ATOM 2381 N N . ILE A 1 294 ? -8.128 11.965 13.500 1.00 64.50 294 ILE A N 1
ATOM 2382 C CA . ILE A 1 294 ? -8.713 11.129 14.555 1.00 64.50 294 ILE A CA 1
ATOM 2383 C C . ILE A 1 294 ? -8.589 11.818 15.909 1.00 64.50 294 ILE A C 1
ATOM 2385 O O . ILE A 1 294 ? -9.595 11.978 16.596 1.00 64.50 294 ILE A O 1
ATOM 2389 N N . ARG A 1 295 ? -7.401 12.330 16.240 1.00 65.81 295 ARG A N 1
ATOM 2390 C CA . ARG A 1 295 ? -7.139 12.980 17.529 1.00 65.81 295 ARG A CA 1
ATOM 2391 C C . ARG A 1 295 ? -8.064 14.173 17.793 1.00 65.81 295 ARG A C 1
ATOM 2393 O O . ARG A 1 295 ? -8.641 14.302 18.867 1.00 65.81 295 ARG A O 1
ATOM 2400 N N . GLN A 1 296 ? -8.312 14.996 16.771 1.00 59.62 296 GLN A N 1
ATOM 2401 C CA . GLN A 1 296 ? -9.257 16.114 16.878 1.00 59.62 296 GLN A CA 1
ATOM 2402 C C . GLN A 1 296 ? -10.717 15.691 17.103 1.00 59.62 296 GLN A C 1
ATOM 2404 O O . GLN A 1 296 ? -11.542 16.533 17.455 1.00 59.62 296 GLN A O 1
ATOM 2409 N N . LYS A 1 297 ? -11.095 14.449 16.781 1.00 60.41 297 LYS A N 1
ATOM 2410 C CA . LYS A 1 297 ? -12.451 13.951 17.036 1.00 60.41 297 LYS A CA 1
ATOM 2411 C C . LYS A 1 297 ? -12.623 13.625 18.514 1.00 60.41 297 LYS A C 1
ATOM 2413 O O . LYS A 1 297 ? -13.629 14.033 19.087 1.00 60.41 297 LYS A O 1
ATOM 2418 N N . GLU A 1 298 ? -11.642 12.955 19.111 1.00 61.41 298 GLU A N 1
ATOM 2419 C CA . GLU A 1 298 ? -11.681 12.558 20.521 1.00 61.41 298 GLU A CA 1
ATOM 2420 C C . GLU A 1 298 ? -11.720 13.779 21.449 1.00 61.41 298 GLU A C 1
ATOM 2422 O O . GLU A 1 298 ? -12.598 13.861 22.307 1.00 61.41 298 GLU A O 1
ATOM 2427 N N . GLU A 1 299 ? -10.888 14.791 21.177 1.00 66.94 299 GLU A N 1
ATOM 2428 C CA . GLU A 1 299 ? -10.864 16.064 21.923 1.00 66.94 299 GLU A CA 1
ATOM 2429 C C . GLU A 1 299 ? -12.176 16.866 21.818 1.00 66.94 299 GLU A C 1
ATOM 2431 O O . GLU A 1 299 ? -12.476 17.677 22.686 1.00 66.94 299 GLU A O 1
ATOM 2436 N N . SER A 1 300 ? -12.974 16.662 20.762 1.00 58.47 300 SER A N 1
ATOM 2437 C CA . SER A 1 300 ? -14.273 17.340 20.596 1.00 58.47 300 SER A CA 1
ATOM 2438 C C . SER A 1 300 ? -15.446 16.619 21.268 1.00 58.47 300 SER A C 1
ATOM 2440 O O . SER A 1 300 ? -16.545 17.168 21.328 1.00 58.47 300 SER A O 1
ATOM 2442 N N . SER A 1 301 ? -15.229 15.381 21.720 1.00 58.91 301 SER A N 1
ATOM 2443 C CA . SER A 1 301 ? -16.235 14.543 22.386 1.00 58.91 301 SER A CA 1
ATOM 2444 C C . SER A 1 301 ? -16.087 14.474 23.910 1.00 58.91 301 SER A C 1
ATOM 2446 O O . SER A 1 301 ? -16.972 13.926 24.566 1.00 58.91 301 SER A O 1
ATOM 2448 N N . SER A 1 302 ? -14.992 15.016 24.449 1.00 55.38 302 SER A N 1
ATOM 2449 C CA . SER A 1 302 ? -14.727 15.212 25.882 1.00 55.38 302 SER A CA 1
ATOM 2450 C C . SER A 1 302 ? -15.122 16.612 26.334 1.00 55.38 302 SER A C 1
ATOM 2452 O O . SER A 1 302 ? -15.724 16.726 27.422 1.00 55.38 302 SER A O 1
#

Foldseek 3Di:
DLVVLVVVLVVVCVVPVVVLLPQCQQVLLLQLLVCVVVVHQSQPDAGPSRHTRAWFVLQSVLQNVVNPVPTLLVLLVVLLVVQLVVLCVQQNDVLSVVLSVVLCSDSLNVVCNVSSHNLNSLLRQLVVLVVQLLPDDPPDDPVSLVVSLQSNLSSCRGHVVSCLLVLLLVLLLVPRPPSSVSSVSSVVSNCVSRVVSCVVPVPSSCNCVCVVVCPPPLCVQVVVLSVVLNVVSNVCSPPDDPLVSLVSLQVSVVSSLVSSQVVCPVPPPPPPSCSPPDSPPSSNSSSNSVSVSNVVVVVVVD

Secondary structure (DSSP, 8-state):
-HHHHHHHHHHHHHH-TTGGGG--HHHHHHHHHHHHHHTS-TTSSB-TTSPBP---HHHHHHHHHHHTTTHHHHHHHHHHHHHHHHHHHHHHHHHHHHHHHHHHTSHHHHHHHHTT-THHHHHHHHHHHHHHHHT--TTS-HHHHHHHHHHHHHHHTT-GGGGGGHHHHHHTTTTS-TTHHHHHHHHHHHHHHHHHHHHH-TTT-GGGTHHHHHTSTTHHHHHHHHHHHHHHHHHTTT---HHHHHHHHHHHHHHHHHHHHHHHHHHS-TT---TTS--TTHHHHHHHHHHHHHHHHHTTT-

Radius of gyration: 19.56 Å; Cα contacts (8 Å, |Δi|>4): 302; chains: 1; bounding box: 46×49×49 Å

Sequence (302 aa):
MFLILLASYFGFNSQFPEYDKKVDRDEALEISAGNLLRGDFIYAEKTQAGNPITPLPGAVIIFLPFYFTGGVLVMNCTFLLLLFIFTLNIAGVKKGALYLLLLTTTPVFLHEWIFEGDLIANSIYVLLCFGLVYGLKDESSLLKKVICVFLFGLSLTSRPVFFIYLLPILFSYKRLPESKNLLILSSVFSVLLTLSAYLFSPGDFLPMHVQGFLYSENNLTVIIISLFLLIYLFVRREMVSFELYLETISIGVVIVLIVQSVYRFMVYTQEDIYLFRERYPLFFLIPLLFSLIIRQKEESSS